Protein AF-A0A817J9F6-F1 (afdb_monomer_lite)

Foldseek 3Di:
DDKAQEPAAPFPPDEAEDEAEDELPDPDDPDDPQNVLCHVLSHIGYYHYCVVNAQDFDPPDPVSDGDDDPRQQVVLVVVCVVVVVPDPVSHDDDPQNCVVCVVVCCVVVVCPPDDDDPCPDRDPPPCSVVVSVVVNCVSVVPDAWDWDWDWDDDPPDIDIDIDTHPVVPDDDDDDDDDDDDDPPPDDD

Structure (mmCIF, N/CA/C/O backbone):
data_AF-A0A817J9F6-F1
#
_entry.id   AF-A0A817J9F6-F1
#
loop_
_atom_site.group_PDB
_atom_site.id
_atom_site.type_symbol
_atom_site.label_atom_id
_atom_site.label_alt_id
_atom_site.label_comp_id
_atom_site.label_asym_id
_atom_site.label_entity_id
_atom_site.label_seq_id
_atom_site.pdbx_PDB_ins_code
_atom_site.Cartn_x
_atom_site.Cartn_y
_atom_site.Cartn_z
_atom_site.occupancy
_atom_site.B_iso_or_equiv
_atom_site.auth_seq_id
_atom_site.auth_comp_id
_atom_site.auth_asym_id
_atom_site.auth_atom_id
_atom_site.pdbx_PDB_model_num
ATOM 1 N N . MET A 1 1 ? -5.936 -11.558 -8.382 1.00 82.81 1 MET A N 1
ATOM 2 C CA . MET A 1 1 ? -6.826 -10.738 -7.529 1.00 82.81 1 MET A CA 1
ATOM 3 C C . MET A 1 1 ? -7.571 -11.659 -6.580 1.00 82.81 1 MET A C 1
ATOM 5 O O . MET A 1 1 ? -8.067 -12.679 -7.041 1.00 82.81 1 MET A O 1
ATOM 9 N N . ILE A 1 2 ? -7.655 -11.305 -5.299 1.00 86.00 2 ILE A N 1
ATOM 10 C CA . ILE A 1 2 ? -8.494 -11.993 -4.306 1.00 86.00 2 ILE A CA 1
ATOM 11 C C . ILE A 1 2 ? -9.540 -11.001 -3.795 1.00 86.00 2 ILE A C 1
ATOM 13 O O . ILE A 1 2 ? -9.200 -9.873 -3.449 1.00 86.00 2 ILE A O 1
ATOM 17 N N . ILE A 1 3 ? -10.803 -11.426 -3.726 1.00 89.12 3 ILE A N 1
ATOM 18 C CA . ILE A 1 3 ? -11.891 -10.664 -3.104 1.00 89.12 3 ILE A CA 1
ATOM 19 C C . ILE A 1 3 ? -12.416 -11.477 -1.928 1.00 89.12 3 ILE A C 1
ATOM 21 O O . ILE A 1 3 ? -12.840 -12.618 -2.090 1.00 89.12 3 ILE A O 1
ATOM 25 N N . THR A 1 4 ? -12.408 -10.874 -0.746 1.00 90.75 4 THR A N 1
ATOM 26 C CA . THR A 1 4 ? -12.979 -11.442 0.473 1.00 90.75 4 THR A CA 1
ATOM 27 C C . THR A 1 4 ? -14.269 -10.714 0.809 1.00 90.75 4 THR A C 1
ATOM 29 O O . THR A 1 4 ? -14.268 -9.503 1.039 1.00 90.75 4 THR A O 1
ATOM 32 N N . VAL A 1 5 ? -15.365 -11.468 0.886 1.00 92.81 5 VAL A N 1
ATOM 33 C CA . VAL A 1 5 ? -16.657 -10.986 1.383 1.00 92.81 5 VAL A CA 1
ATOM 34 C C . VAL A 1 5 ? -17.013 -11.801 2.629 1.00 92.81 5 VAL A C 1
ATOM 36 O O . VAL A 1 5 ? -17.281 -12.998 2.514 1.00 92.81 5 VAL A O 1
ATOM 39 N N . PRO A 1 6 ? -16.986 -11.207 3.833 1.00 92.06 6 PRO A N 1
ATOM 40 C CA . PRO A 1 6 ? -17.324 -11.927 5.053 1.00 92.06 6 PRO A CA 1
ATOM 41 C C . PRO A 1 6 ? -18.821 -12.250 5.093 1.00 92.06 6 PRO A C 1
ATOM 43 O O . PRO A 1 6 ? -19.650 -11.489 4.599 1.00 92.06 6 PRO A O 1
ATOM 46 N N . ARG A 1 7 ? -19.183 -13.353 5.763 1.00 91.62 7 ARG A N 1
ATOM 47 C CA . ARG A 1 7 ? -20.587 -13.773 5.937 1.00 91.62 7 ARG A CA 1
ATOM 48 C C . ARG A 1 7 ? -21.458 -12.697 6.594 1.00 91.62 7 ARG A C 1
ATOM 50 O O . ARG A 1 7 ? -22.635 -12.584 6.274 1.00 91.62 7 ARG A O 1
ATOM 57 N N . ILE A 1 8 ? -20.890 -11.949 7.540 1.00 90.56 8 ILE A N 1
ATOM 58 C CA . ILE A 1 8 ? -21.555 -10.831 8.213 1.00 90.56 8 ILE A CA 1
ATOM 59 C C . ILE A 1 8 ? -20.816 -9.555 7.829 1.00 90.56 8 ILE A C 1
ATOM 61 O O . ILE A 1 8 ? -19.676 -9.341 8.247 1.00 90.56 8 ILE A O 1
ATOM 65 N N . LEU A 1 9 ? -21.486 -8.701 7.060 1.00 91.50 9 LEU A N 1
ATOM 66 C CA . LEU A 1 9 ? -20.962 -7.405 6.657 1.00 91.50 9 LEU A CA 1
ATOM 67 C C . LEU A 1 9 ? -21.335 -6.351 7.708 1.00 91.50 9 LEU A C 1
ATOM 69 O O . LEU A 1 9 ? -22.496 -5.972 7.837 1.00 91.50 9 LEU A O 1
ATOM 73 N N . ARG A 1 10 ? -20.348 -5.897 8.483 1.00 91.75 10 ARG A N 1
ATOM 74 C CA . ARG A 1 10 ? -20.513 -4.866 9.523 1.00 91.75 10 ARG A CA 1
ATOM 75 C C . ARG A 1 10 ? -20.333 -3.451 8.979 1.00 91.75 10 ARG A C 1
ATOM 77 O O . ARG A 1 10 ? -20.846 -2.506 9.564 1.00 91.75 10 ARG A O 1
ATOM 84 N N . ARG A 1 11 ? -19.579 -3.310 7.887 1.00 87.56 11 ARG A N 1
ATOM 85 C CA . ARG A 1 11 ? -19.214 -2.030 7.270 1.00 87.56 11 ARG A CA 1
ATOM 86 C C . ARG A 1 11 ? -19.475 -2.124 5.772 1.00 87.56 11 ARG A C 1
ATOM 88 O O . ARG A 1 11 ? -18.642 -2.625 5.028 1.00 87.56 11 ARG A O 1
ATOM 95 N N . SER A 1 12 ? -20.667 -1.709 5.346 1.00 87.56 12 SER A N 1
ATOM 96 C CA . SER A 1 12 ? -21.089 -1.744 3.936 1.00 87.56 12 SER A CA 1
ATOM 97 C C . SER A 1 12 ? -20.769 -0.459 3.169 1.00 87.56 12 SER A C 1
ATOM 99 O O . SER A 1 12 ? -20.801 -0.454 1.944 1.00 87.56 12 SER A O 1
ATOM 101 N N . HIS A 1 13 ? -20.447 0.628 3.875 1.00 84.19 13 HIS A N 1
ATOM 102 C CA . HIS A 1 13 ? -20.139 1.944 3.304 1.00 84.19 13 HIS A CA 1
ATOM 103 C C . HIS A 1 13 ? -18.667 2.128 2.922 1.00 84.19 13 HIS A C 1
ATOM 105 O O . HIS A 1 13 ? -18.296 3.189 2.426 1.00 84.19 13 HIS A O 1
ATOM 111 N N . ILE A 1 14 ? -17.817 1.141 3.202 1.00 85.50 14 ILE A N 1
ATOM 112 C CA . ILE A 1 14 ? -16.373 1.217 2.992 1.00 85.50 14 ILE A CA 1
ATOM 113 C C . ILE A 1 14 ? -15.812 -0.176 2.690 1.00 85.50 14 ILE A C 1
ATOM 115 O O . ILE A 1 14 ? -16.298 -1.182 3.204 1.00 85.50 14 ILE A O 1
ATOM 119 N N . ALA A 1 15 ? -14.786 -0.219 1.845 1.00 87.56 15 ALA A N 1
ATOM 120 C CA . ALA A 1 15 ? -14.037 -1.423 1.518 1.00 87.56 15 ALA A CA 1
ATOM 121 C C . ALA A 1 15 ? -12.536 -1.161 1.670 1.00 87.56 15 ALA A C 1
ATOM 123 O O . ALA A 1 15 ? -12.077 -0.019 1.576 1.00 87.56 15 ALA A O 1
ATOM 124 N N . PHE A 1 16 ? -11.772 -2.225 1.895 1.00 89.38 16 PHE A N 1
ATOM 125 C CA . PHE A 1 16 ? -10.314 -2.180 1.942 1.00 89.38 16 PHE A CA 1
ATOM 126 C C . PHE A 1 16 ? -9.734 -2.758 0.651 1.00 89.38 16 PHE A C 1
ATOM 128 O O . PHE A 1 16 ? -10.124 -3.845 0.235 1.00 89.38 16 PHE A O 1
ATOM 135 N N . MET A 1 17 ? -8.795 -2.050 0.027 1.00 87.19 17 MET A N 1
ATOM 136 C CA . MET A 1 17 ? -8.041 -2.550 -1.119 1.00 87.19 17 MET A CA 1
ATOM 137 C C . MET A 1 17 ? -6.552 -2.447 -0.815 1.00 87.19 17 MET A C 1
ATOM 139 O O . MET A 1 17 ? -6.038 -1.355 -0.571 1.00 87.19 17 MET A O 1
ATOM 143 N N . LEU A 1 18 ? -5.875 -3.589 -0.850 1.00 84.06 18 LEU A N 1
ATOM 144 C CA . LEU A 1 18 ? -4.430 -3.688 -0.776 1.00 84.06 18 LEU A CA 1
ATOM 145 C C . LEU A 1 18 ? -3.891 -3.905 -2.185 1.00 84.06 18 LEU A C 1
ATOM 147 O O . LEU A 1 18 ? -4.243 -4.884 -2.842 1.00 84.06 18 LEU A O 1
ATOM 151 N N . ILE A 1 19 ? -3.069 -2.964 -2.645 1.00 81.06 19 ILE A N 1
ATOM 152 C CA . ILE A 1 19 ? -2.302 -3.106 -3.880 1.00 81.06 19 ILE A CA 1
ATOM 153 C C . ILE A 1 19 ? -0.890 -3.500 -3.466 1.00 81.06 19 ILE A C 1
ATOM 155 O O . ILE A 1 19 ? -0.199 -2.710 -2.821 1.00 81.06 19 ILE A O 1
ATOM 159 N N . GLU A 1 20 ? -0.484 -4.718 -3.798 1.00 74.62 20 GLU A N 1
ATOM 160 C CA . GLU A 1 20 ? 0.841 -5.239 -3.471 1.00 74.62 20 GLU A CA 1
ATOM 161 C C . GLU A 1 20 ? 1.401 -6.112 -4.595 1.00 74.62 20 GLU A C 1
ATOM 163 O O . GLU A 1 20 ? 0.736 -6.347 -5.602 1.00 74.62 20 GLU A O 1
ATOM 168 N N . GLY A 1 21 ? 2.672 -6.486 -4.454 1.00 68.19 21 GLY A N 1
ATOM 169 C CA . GLY A 1 21 ? 3.522 -6.928 -5.553 1.00 68.19 21 GLY A CA 1
ATOM 170 C C . GLY A 1 21 ? 3.129 -8.223 -6.266 1.00 68.19 21 GLY A C 1
ATOM 171 O O . GLY A 1 21 ? 2.071 -8.824 -6.069 1.00 68.19 21 GLY A O 1
ATOM 172 N N . GLY A 1 22 ? 4.065 -8.641 -7.108 1.00 67.94 22 GLY A N 1
ATOM 173 C CA . GLY A 1 22 ? 4.084 -9.922 -7.793 1.00 67.94 22 GLY A CA 1
ATOM 174 C C . GLY A 1 22 ? 4.367 -9.768 -9.281 1.00 67.94 22 GLY A C 1
ATOM 175 O O . GLY A 1 22 ? 3.907 -8.818 -9.922 1.00 67.94 22 GLY A O 1
ATOM 176 N N . LEU A 1 23 ? 5.112 -10.721 -9.826 1.00 69.62 23 LEU A N 1
ATOM 177 C CA . LEU A 1 23 ? 5.277 -10.867 -11.263 1.00 69.62 23 LEU A CA 1
ATOM 178 C C . LEU A 1 23 ? 3.994 -11.438 -11.859 1.00 69.62 23 LEU A C 1
ATOM 180 O O . LEU A 1 23 ? 3.246 -12.182 -11.227 1.00 69.62 23 LEU A O 1
ATOM 184 N N . ASN A 1 24 ? 3.757 -11.161 -13.130 1.00 73.31 24 ASN A N 1
ATOM 185 C CA . ASN A 1 24 ? 2.672 -11.784 -13.876 1.00 73.31 24 ASN A CA 1
ATOM 186 C C . ASN A 1 24 ? 2.867 -13.288 -14.118 1.00 73.31 24 ASN A C 1
ATOM 188 O O . ASN A 1 24 ? 1.940 -13.966 -14.557 1.00 73.31 24 ASN A O 1
ATOM 192 N N . THR A 1 25 ? 4.060 -13.795 -13.812 1.00 76.56 25 THR A N 1
ATOM 193 C CA . THR A 1 25 ? 4.406 -15.214 -13.783 1.00 76.56 25 THR A CA 1
ATOM 194 C C . THR A 1 25 ? 4.160 -15.864 -12.426 1.00 76.56 25 THR A C 1
ATOM 196 O O . THR A 1 25 ? 4.334 -17.076 -12.305 1.00 76.56 25 THR A O 1
ATOM 199 N N . ASP A 1 26 ? 3.804 -15.091 -11.399 1.00 75.94 26 ASP A N 1
ATOM 200 C CA . ASP A 1 26 ? 3.561 -15.647 -10.075 1.00 75.94 26 ASP A CA 1
ATOM 201 C C . ASP A 1 26 ? 2.329 -16.558 -10.088 1.00 75.94 26 ASP A C 1
ATOM 203 O O . ASP A 1 26 ? 1.364 -16.314 -10.825 1.00 75.94 26 ASP A O 1
ATOM 207 N N . PRO A 1 27 ? 2.330 -17.621 -9.266 1.00 74.69 27 PRO A N 1
ATOM 208 C CA . PRO A 1 27 ? 1.175 -18.491 -9.152 1.00 74.69 27 PRO A CA 1
ATOM 209 C C . PRO A 1 27 ? -0.048 -17.704 -8.682 1.00 74.69 27 PRO A C 1
ATOM 211 O O . PRO A 1 27 ? 0.053 -16.748 -7.905 1.00 74.69 27 PRO A O 1
ATOM 214 N N . ILE A 1 28 ? -1.227 -18.153 -9.123 1.00 76.12 28 ILE A N 1
ATOM 215 C CA . ILE A 1 28 ? -2.499 -17.581 -8.684 1.00 76.12 28 ILE A CA 1
ATOM 216 C C . ILE A 1 28 ? -2.531 -17.612 -7.149 1.00 76.12 28 ILE A C 1
ATOM 218 O O . ILE A 1 28 ? -2.365 -18.686 -6.564 1.00 76.12 28 ILE A O 1
ATOM 222 N N . PRO A 1 29 ? -2.747 -16.464 -6.486 1.00 70.56 29 PRO A N 1
ATOM 223 C CA . PRO A 1 29 ? -2.793 -16.416 -5.033 1.00 70.56 29 PRO A CA 1
ATOM 224 C C . PRO A 1 29 ? -3.902 -17.334 -4.499 1.00 70.56 29 PRO A C 1
ATOM 226 O O . PRO A 1 29 ? -5.064 -17.182 -4.872 1.00 70.56 29 PRO A O 1
ATOM 229 N N . THR A 1 30 ? -3.549 -18.286 -3.632 1.00 69.81 30 THR A N 1
ATOM 230 C CA . THR A 1 30 ? -4.493 -19.255 -3.040 1.00 69.81 30 THR A CA 1
ATOM 231 C C . THR A 1 30 ? -4.975 -18.851 -1.648 1.00 69.81 30 THR A C 1
ATOM 233 O O . THR A 1 30 ? -6.053 -19.257 -1.223 1.00 69.81 30 THR A O 1
ATOM 236 N N . SER A 1 31 ? -4.200 -18.029 -0.942 1.00 67.19 31 SER A N 1
ATOM 237 C CA . SER A 1 31 ? -4.526 -17.493 0.380 1.00 67.19 31 SER A CA 1
ATOM 238 C C . SER A 1 31 ? -3.937 -16.097 0.535 1.00 67.19 31 SER A C 1
ATOM 240 O O . SER A 1 31 ? -2.858 -15.825 0.005 1.00 67.19 31 SER A O 1
ATOM 242 N N . SER A 1 32 ? -4.614 -15.233 1.288 1.00 71.62 32 SER A N 1
ATOM 243 C CA . SER A 1 32 ? -4.189 -13.850 1.481 1.00 71.62 32 SER A CA 1
ATOM 244 C C . SER A 1 32 ? -4.396 -13.377 2.910 1.00 71.62 32 SER A C 1
ATOM 246 O O . SER A 1 32 ? -5.444 -13.622 3.505 1.00 71.62 32 SER A O 1
ATOM 248 N N . SER A 1 33 ? -3.441 -12.592 3.414 1.00 73.50 33 SER A N 1
ATOM 249 C CA . SER A 1 33 ? -3.601 -11.834 4.662 1.00 73.50 33 SER A CA 1
ATOM 250 C C . SER A 1 33 ? -4.800 -10.866 4.621 1.00 73.50 33 SER A C 1
ATOM 252 O O . SER A 1 33 ? -5.357 -10.504 5.658 1.00 73.50 33 SER A O 1
ATOM 254 N N . VAL A 1 34 ? -5.268 -10.508 3.419 1.00 85.38 34 VAL A N 1
ATOM 255 C CA . VAL A 1 34 ? -6.476 -9.704 3.190 1.00 85.38 34 VAL A CA 1
ATOM 256 C C . VAL A 1 34 ? -7.756 -10.478 3.522 1.00 85.38 34 VAL A C 1
ATOM 258 O O . VAL A 1 34 ? -8.762 -9.866 3.884 1.00 85.38 34 VAL A O 1
ATOM 261 N N . THR A 1 35 ? -7.733 -11.814 3.471 1.00 87.75 35 THR A N 1
ATOM 262 C CA . THR A 1 35 ? -8.87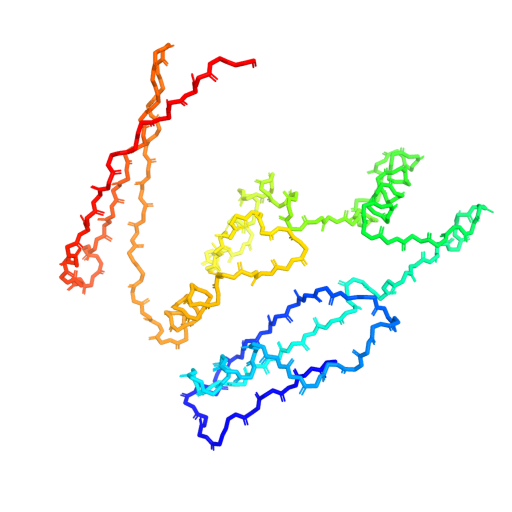5 -12.637 3.897 1.00 87.75 35 THR A CA 1
ATOM 263 C C . THR A 1 35 ? -9.125 -12.487 5.393 1.00 87.75 35 THR A C 1
ATOM 265 O O . THR A 1 35 ? -10.237 -12.142 5.802 1.00 87.75 35 THR A O 1
ATOM 268 N N . ASP A 1 36 ? -8.078 -12.635 6.205 1.00 86.62 36 ASP A N 1
ATOM 269 C CA . ASP A 1 36 ? -8.164 -12.448 7.657 1.00 86.62 36 ASP A CA 1
ATOM 270 C C . ASP A 1 36 ? -8.581 -11.019 8.014 1.00 86.62 36 ASP A C 1
ATOM 272 O O . ASP A 1 36 ? -9.397 -10.801 8.916 1.00 86.62 36 ASP A O 1
ATOM 276 N N . PHE A 1 37 ? -8.093 -10.031 7.261 1.00 89.31 37 PHE A N 1
ATOM 277 C CA . PHE A 1 37 ? -8.523 -8.644 7.397 1.00 89.31 37 PHE A CA 1
ATOM 278 C C . PHE A 1 37 ? -10.030 -8.480 7.147 1.00 89.31 37 PHE A C 1
ATOM 280 O O . PHE A 1 37 ? -10.738 -7.895 7.971 1.00 89.31 37 PHE A O 1
ATOM 287 N N . GLY A 1 38 ? -10.546 -8.998 6.028 1.00 90.31 38 GLY A N 1
ATOM 288 C CA . GLY A 1 38 ? -11.964 -8.884 5.675 1.00 90.31 38 GLY A CA 1
ATOM 289 C C . GLY A 1 38 ? -12.876 -9.550 6.705 1.00 90.31 38 GLY A C 1
ATOM 290 O O . GLY A 1 38 ? -13.869 -8.958 7.137 1.00 90.31 38 GLY A O 1
ATOM 291 N N . VAL A 1 39 ? -12.502 -10.744 7.174 1.00 90.75 39 VAL A N 1
ATOM 292 C CA . VAL A 1 39 ? -13.251 -11.489 8.198 1.00 90.75 39 VAL A CA 1
ATOM 293 C C . VAL A 1 39 ? -13.228 -10.769 9.545 1.00 90.75 39 VAL A C 1
ATOM 295 O O . VAL A 1 39 ? -14.286 -10.540 10.133 1.00 90.75 39 VAL A O 1
ATOM 298 N N . SER A 1 40 ? -12.052 -10.366 10.027 1.00 90.31 40 SER A N 1
ATOM 299 C CA . SER A 1 40 ? -11.905 -9.737 11.348 1.00 90.31 40 SER A CA 1
ATOM 300 C C . SER A 1 40 ? -12.540 -8.346 11.428 1.00 90.31 40 SER A C 1
ATOM 302 O O . SER A 1 40 ? -13.067 -7.958 12.471 1.00 90.31 40 SER A O 1
ATOM 304 N N . THR A 1 41 ? -12.542 -7.594 10.326 1.00 90.19 41 THR A N 1
ATOM 305 C CA . THR A 1 41 ? -13.175 -6.269 10.254 1.00 90.19 41 THR A CA 1
ATOM 306 C C . THR A 1 41 ? -14.636 -6.319 9.809 1.00 90.19 41 THR A C 1
ATOM 308 O O . THR A 1 41 ? -15.313 -5.292 9.851 1.00 90.19 41 THR A O 1
ATOM 311 N N . GLY A 1 42 ? -15.153 -7.468 9.365 1.00 91.69 42 GLY A N 1
ATOM 312 C CA . GLY A 1 42 ? -16.496 -7.567 8.787 1.00 91.69 42 GLY A CA 1
ATOM 313 C C . GLY A 1 42 ? -16.694 -6.628 7.592 1.00 91.69 42 GLY A C 1
ATOM 314 O O . GLY A 1 42 ? -17.749 -6.004 7.478 1.00 91.69 42 GLY A O 1
ATOM 315 N N . SER A 1 43 ? -15.667 -6.473 6.753 1.00 92.94 43 SER A N 1
ATOM 316 C CA . SER A 1 43 ? -15.661 -5.580 5.588 1.00 92.94 43 SER A CA 1
ATOM 317 C C . SER A 1 43 ? -15.313 -6.329 4.309 1.00 92.94 43 SER A C 1
ATOM 319 O O . SER A 1 43 ? -14.613 -7.340 4.354 1.00 92.94 43 SER A O 1
ATOM 321 N N . VAL A 1 44 ? -15.751 -5.805 3.162 1.00 93.19 44 VAL A N 1
ATOM 322 C CA . VAL A 1 44 ? -15.232 -6.267 1.868 1.00 93.19 44 VAL A CA 1
ATOM 323 C C . VAL A 1 44 ? -13.759 -5.871 1.772 1.00 93.19 44 VAL A C 1
ATOM 325 O O . VAL A 1 44 ? -13.413 -4.703 1.965 1.00 93.19 44 VAL A O 1
ATOM 328 N N . ALA A 1 45 ? -12.899 -6.846 1.490 1.00 91.31 45 ALA A N 1
ATOM 329 C CA . ALA A 1 45 ? -11.460 -6.648 1.397 1.00 91.31 45 ALA A CA 1
ATOM 330 C C . ALA A 1 45 ? -10.921 -7.254 0.094 1.00 91.31 45 ALA A C 1
ATOM 332 O O . ALA A 1 45 ? -11.262 -8.383 -0.259 1.00 91.31 45 ALA A O 1
ATOM 333 N N . VAL A 1 46 ? -10.102 -6.497 -0.633 1.00 89.06 46 VAL A N 1
ATOM 334 C CA . VAL A 1 46 ? -9.581 -6.856 -1.956 1.00 89.06 46 VAL A CA 1
ATOM 335 C C . VAL A 1 46 ? -8.062 -6.811 -1.939 1.00 89.06 46 VAL A C 1
ATOM 337 O O . VAL A 1 46 ? -7.475 -5.833 -1.484 1.00 89.06 46 VAL A O 1
ATOM 340 N N . GLU A 1 47 ? -7.431 -7.853 -2.466 1.00 85.88 47 GLU A N 1
ATOM 341 C CA . GLU A 1 47 ? -6.011 -7.850 -2.798 1.00 85.88 47 GLU A CA 1
ATOM 342 C C . GLU A 1 47 ? -5.847 -7.799 -4.315 1.00 85.88 47 GLU A C 1
ATOM 344 O O . GLU A 1 47 ? -6.272 -8.703 -5.054 1.00 85.88 47 GLU A O 1
ATOM 349 N N . LEU A 1 48 ? -5.213 -6.729 -4.776 1.00 83.25 48 LEU A N 1
ATOM 350 C CA . LEU A 1 48 ? -4.885 -6.500 -6.168 1.00 83.25 48 LEU A CA 1
ATOM 351 C C . LEU A 1 48 ? -3.371 -6.617 -6.343 1.00 83.25 48 LEU A C 1
ATOM 353 O O . LEU A 1 48 ? -2.608 -5.862 -5.751 1.00 83.25 48 LEU A O 1
ATOM 357 N N . ARG A 1 49 ? -2.961 -7.580 -7.167 1.00 79.06 49 ARG A N 1
ATOM 358 C CA . ARG A 1 49 ? -1.566 -7.804 -7.563 1.00 79.06 49 ARG A CA 1
ATOM 359 C C . ARG A 1 49 ? -1.357 -7.408 -9.016 1.00 79.06 49 ARG A C 1
ATOM 361 O O . ARG A 1 49 ? -2.327 -7.087 -9.703 1.00 79.06 49 ARG A O 1
ATOM 368 N N . GLN A 1 50 ? -0.114 -7.502 -9.486 1.00 76.38 50 GLN A N 1
ATOM 369 C CA . GLN A 1 50 ? 0.260 -7.252 -10.883 1.00 76.38 50 GLN A CA 1
ATOM 370 C C . GLN A 1 50 ? -0.013 -5.803 -11.314 1.00 76.38 50 GLN A C 1
ATOM 372 O O . GLN A 1 50 ? -0.457 -5.545 -12.435 1.00 76.38 50 GLN A O 1
ATOM 377 N N . ILE A 1 51 ? 0.236 -4.848 -10.410 1.00 75.31 51 ILE A N 1
ATOM 378 C CA . ILE A 1 51 ? 0.231 -3.420 -10.732 1.00 75.31 51 ILE A CA 1
ATOM 379 C C . ILE A 1 51 ? 1.589 -2.809 -10.363 1.00 75.31 51 ILE A C 1
ATOM 381 O O . ILE A 1 51 ? 1.867 -2.648 -9.175 1.00 75.31 51 ILE A O 1
ATOM 385 N N . PRO A 1 52 ? 2.397 -2.405 -11.359 1.00 70.56 52 PRO A N 1
ATOM 386 C CA . PRO A 1 52 ? 2.198 -2.652 -12.790 1.00 70.56 52 PRO A CA 1
ATOM 387 C C . PRO A 1 52 ? 2.300 -4.151 -13.146 1.00 70.56 52 PRO A C 1
ATOM 389 O O . PRO A 1 52 ? 2.811 -4.954 -12.370 1.00 70.56 52 PRO A O 1
ATOM 392 N N . ASN A 1 53 ? 1.767 -4.546 -14.308 1.00 76.12 53 ASN A N 1
ATOM 393 C CA . ASN A 1 53 ? 1.754 -5.945 -14.759 1.00 76.12 53 ASN A CA 1
ATOM 394 C C . ASN A 1 53 ? 3.141 -6.355 -15.273 1.00 76.12 53 ASN A C 1
ATOM 396 O O . ASN A 1 53 ? 3.376 -6.434 -16.478 1.00 76.12 53 ASN A O 1
ATOM 400 N N . GLU A 1 54 ? 4.075 -6.523 -14.345 1.00 79.75 54 GLU A N 1
ATOM 401 C CA . GLU A 1 54 ? 5.483 -6.766 -14.624 1.00 79.75 54 GLU A CA 1
ATOM 402 C C . GLU A 1 54 ? 5.772 -8.227 -14.997 1.00 79.75 54 GLU A C 1
ATOM 404 O O . GLU A 1 54 ? 5.096 -9.127 -14.503 1.00 79.75 54 GLU A O 1
ATOM 409 N N . PRO A 1 55 ? 6.794 -8.488 -15.832 1.00 87.31 55 PRO A N 1
ATOM 410 C CA . PRO A 1 55 ? 7.704 -7.509 -16.425 1.00 87.31 55 PRO A CA 1
ATOM 411 C C . PRO A 1 55 ? 7.091 -6.752 -17.615 1.00 87.31 55 PRO A C 1
ATOM 413 O O . PRO A 1 55 ? 6.264 -7.281 -18.355 1.00 87.31 55 PRO A O 1
ATOM 416 N N . ILE A 1 56 ? 7.549 -5.516 -17.835 1.00 86.12 56 ILE A N 1
ATOM 417 C CA . ILE A 1 56 ? 7.086 -4.635 -18.919 1.00 86.12 56 ILE A CA 1
ATOM 418 C C . ILE A 1 56 ? 8.199 -4.406 -19.942 1.00 86.12 56 ILE A C 1
ATOM 420 O O . ILE A 1 56 ? 9.376 -4.271 -19.599 1.00 86.12 56 ILE A O 1
ATOM 424 N N . ARG A 1 57 ? 7.810 -4.311 -21.217 1.00 91.06 57 ARG A N 1
ATOM 425 C CA . ARG A 1 57 ? 8.652 -3.807 -22.309 1.00 91.06 57 ARG A CA 1
ATOM 426 C C . ARG A 1 57 ? 8.055 -2.512 -22.835 1.00 91.06 57 ARG A C 1
ATOM 428 O O . ARG A 1 57 ? 6.862 -2.447 -23.120 1.00 91.06 57 ARG A O 1
ATOM 435 N N . PHE A 1 58 ? 8.886 -1.487 -22.966 1.00 88.12 58 PHE A N 1
ATOM 436 C CA . PHE A 1 58 ? 8.470 -0.224 -23.560 1.00 88.12 58 PHE A CA 1
ATOM 437 C C . PHE A 1 58 ? 8.679 -0.293 -25.066 1.00 88.12 58 PHE A C 1
ATOM 439 O O . PHE A 1 58 ? 9.796 -0.507 -25.522 1.00 88.12 58 PHE A O 1
ATOM 446 N N . MET A 1 59 ? 7.624 -0.055 -25.844 1.00 89.69 59 MET A N 1
ATOM 447 C CA . MET A 1 59 ? 7.726 -0.026 -27.310 1.00 89.69 59 MET A CA 1
ATOM 448 C C . MET A 1 59 ? 8.743 1.014 -27.801 1.00 89.69 59 MET A C 1
ATOM 450 O O . MET A 1 59 ? 9.405 0.793 -28.806 1.00 89.69 59 MET A O 1
ATOM 454 N N . ALA A 1 60 ? 8.896 2.117 -27.063 1.00 86.69 60 ALA A N 1
ATOM 455 C CA . ALA A 1 60 ? 9.854 3.177 -27.362 1.00 86.69 60 ALA A CA 1
ATOM 456 C C . ALA A 1 60 ? 11.307 2.844 -26.974 1.00 86.69 60 ALA A C 1
ATOM 458 O O . ALA A 1 60 ? 12.198 3.610 -27.316 1.00 86.69 60 ALA A O 1
ATOM 459 N N . ASP A 1 61 ? 11.564 1.740 -26.261 1.00 89.75 61 ASP A N 1
ATOM 460 C CA . ASP A 1 61 ? 12.928 1.304 -25.955 1.00 89.75 61 ASP A CA 1
ATOM 461 C C . ASP A 1 61 ? 13.543 0.582 -27.163 1.00 89.75 61 ASP A C 1
ATOM 463 O O . ASP A 1 61 ? 13.107 -0.530 -27.476 1.00 89.75 61 ASP A O 1
ATOM 467 N N . PRO A 1 62 ? 14.595 1.114 -27.809 1.00 89.62 62 PRO A N 1
ATOM 468 C CA . PRO A 1 62 ? 15.238 0.433 -28.931 1.00 89.62 62 PRO A CA 1
ATOM 469 C C . PRO A 1 62 ? 15.801 -0.941 -28.549 1.00 89.62 62 PRO A C 1
ATOM 471 O O . PRO A 1 62 ? 15.840 -1.848 -29.376 1.00 89.62 62 PRO A O 1
ATOM 474 N N . ALA A 1 63 ? 16.204 -1.125 -27.287 1.00 90.44 63 ALA A N 1
ATOM 475 C CA . ALA A 1 63 ? 16.724 -2.395 -26.797 1.00 90.44 63 ALA A CA 1
ATOM 476 C C . ALA A 1 63 ? 15.618 -3.406 -26.436 1.00 90.44 63 ALA A C 1
ATOM 478 O O . ALA A 1 63 ? 15.934 -4.545 -26.087 1.00 90.44 63 ALA A O 1
ATOM 479 N N . GLN A 1 64 ? 14.340 -2.997 -26.488 1.00 91.94 64 GLN A N 1
ATOM 480 C CA . GLN A 1 64 ? 13.159 -3.803 -26.156 1.00 91.94 64 GLN A CA 1
ATOM 481 C C . GLN A 1 64 ? 13.321 -4.602 -24.852 1.00 91.94 64 GLN A C 1
ATOM 483 O O . GLN A 1 64 ? 12.830 -5.729 -24.732 1.00 91.94 64 GLN A O 1
ATOM 488 N N . LYS A 1 65 ? 14.037 -4.055 -23.862 1.00 91.62 65 LYS A N 1
ATOM 489 C CA . LYS A 1 65 ? 14.396 -4.789 -22.644 1.00 91.62 65 LYS A CA 1
ATOM 490 C C . LYS A 1 65 ? 13.169 -5.006 -21.766 1.00 91.62 65 LYS A C 1
ATOM 492 O O . LYS A 1 65 ? 12.384 -4.090 -21.519 1.00 91.62 65 LYS A O 1
ATOM 497 N N . SER A 1 66 ? 13.052 -6.229 -21.258 1.00 90.69 66 SER A N 1
ATOM 498 C CA . SER A 1 66 ? 12.114 -6.571 -20.190 1.00 90.69 66 SER A CA 1
ATOM 499 C C . SER A 1 66 ? 12.589 -5.923 -18.892 1.00 90.69 66 SER A C 1
ATOM 501 O O . SER A 1 66 ? 13.759 -6.075 -18.541 1.00 90.69 66 SER A O 1
ATOM 503 N N . ARG A 1 67 ? 11.718 -5.184 -18.204 1.00 89.25 67 ARG A N 1
ATOM 504 C CA . ARG A 1 67 ? 12.044 -4.456 -16.969 1.00 89.25 67 ARG A CA 1
ATOM 505 C C . ARG A 1 67 ? 11.044 -4.775 -15.863 1.00 89.25 67 ARG A C 1
ATOM 507 O O . ARG A 1 67 ? 9.862 -4.972 -16.142 1.00 89.25 67 ARG A O 1
ATOM 514 N N . THR A 1 68 ? 11.542 -4.777 -14.634 1.00 85.94 68 THR A N 1
ATOM 515 C CA . THR A 1 68 ? 10.790 -4.916 -13.380 1.00 85.94 68 THR A CA 1
ATOM 516 C C . THR A 1 68 ? 11.236 -3.817 -12.414 1.00 85.94 68 THR A C 1
ATOM 518 O O . THR A 1 68 ? 12.364 -3.327 -12.532 1.00 85.94 68 THR A O 1
ATOM 521 N N . GLU A 1 69 ? 10.363 -3.419 -11.493 1.00 80.62 69 GLU A N 1
ATOM 522 C CA . GLU A 1 69 ? 10.643 -2.566 -10.331 1.00 80.62 69 GLU A CA 1
ATOM 523 C C . GLU A 1 69 ? 11.593 -1.380 -10.612 1.00 80.62 69 GLU A C 1
ATOM 525 O O . GLU A 1 69 ? 11.256 -0.447 -11.346 1.00 80.62 69 GLU A O 1
ATOM 530 N N . ASP A 1 70 ? 12.805 -1.408 -10.052 1.00 81.94 70 ASP A N 1
ATOM 531 C CA . ASP A 1 70 ? 13.800 -0.339 -10.148 1.00 81.94 70 ASP A CA 1
ATOM 532 C C . ASP A 1 70 ? 14.241 -0.070 -11.588 1.00 81.94 70 ASP A C 1
ATOM 534 O O . ASP A 1 70 ? 14.448 1.083 -11.971 1.00 81.94 70 ASP A O 1
ATOM 538 N N . ALA A 1 71 ? 14.331 -1.106 -12.429 1.00 85.44 71 ALA A N 1
ATOM 539 C CA . ALA A 1 71 ? 14.687 -0.938 -13.836 1.00 85.44 71 ALA A CA 1
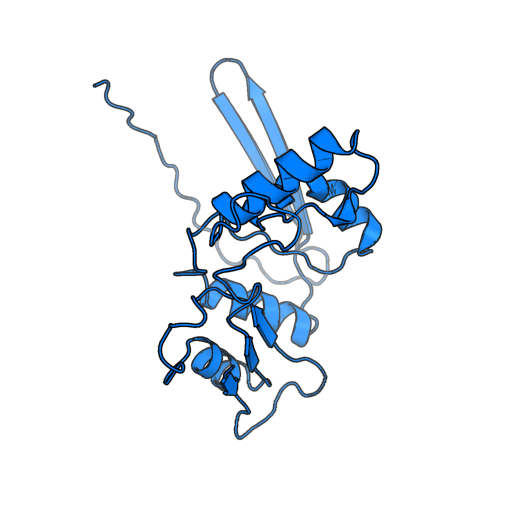ATOM 540 C C . ALA A 1 71 ? 13.578 -0.211 -14.612 1.00 85.44 71 ALA A C 1
ATOM 542 O O . ALA A 1 71 ? 13.867 0.581 -15.513 1.00 85.44 71 ALA A O 1
ATOM 543 N N . LEU A 1 72 ? 12.314 -0.463 -14.259 1.00 87.12 72 LEU A N 1
ATOM 544 C CA . LEU A 1 72 ? 11.152 0.231 -14.814 1.00 87.12 72 LEU A CA 1
ATOM 545 C C . LEU A 1 72 ? 11.180 1.716 -14.417 1.00 87.12 72 LEU A C 1
ATOM 547 O O . LEU A 1 72 ? 11.034 2.592 -15.270 1.00 87.12 72 LEU A O 1
ATOM 551 N N . ILE A 1 73 ? 11.448 2.001 -13.142 1.00 86.31 73 ILE A N 1
ATOM 552 C CA . ILE A 1 73 ? 11.547 3.366 -12.609 1.00 86.31 73 ILE A CA 1
ATOM 553 C C . ILE A 1 73 ? 12.700 4.118 -13.262 1.00 86.31 73 ILE A C 1
ATOM 555 O O . ILE A 1 73 ? 12.488 5.207 -13.797 1.00 86.31 73 ILE A O 1
ATOM 559 N N . ALA A 1 74 ? 13.894 3.524 -13.296 1.00 87.75 74 ALA A N 1
ATOM 560 C CA . ALA A 1 74 ? 15.070 4.113 -13.927 1.00 87.75 74 ALA A CA 1
ATOM 561 C C . ALA A 1 74 ? 14.804 4.468 -15.396 1.00 87.75 74 ALA A C 1
ATOM 563 O O . ALA A 1 74 ? 15.153 5.562 -15.838 1.00 87.75 74 ALA A O 1
ATOM 564 N N . TRP A 1 75 ? 14.117 3.591 -16.134 1.00 89.56 75 TRP A N 1
ATOM 565 C CA . TRP A 1 75 ? 13.733 3.864 -17.517 1.00 89.56 75 TRP A CA 1
ATOM 566 C C . TRP A 1 75 ? 12.795 5.066 -17.649 1.00 89.56 75 TRP A C 1
ATOM 568 O O . TRP A 1 75 ? 12.998 5.912 -18.520 1.00 89.56 75 TRP A O 1
ATOM 578 N N . THR A 1 76 ? 11.785 5.178 -16.783 1.00 88.75 76 THR A N 1
ATOM 579 C CA . THR A 1 76 ? 10.871 6.329 -16.827 1.00 88.75 76 THR A CA 1
ATOM 580 C C . THR A 1 76 ? 11.550 7.646 -16.471 1.00 88.75 76 THR A C 1
ATOM 582 O O . THR A 1 76 ? 11.258 8.661 -17.099 1.00 88.75 76 THR A O 1
ATOM 585 N N . TRP A 1 77 ? 12.496 7.635 -15.529 1.00 89.62 77 TRP A N 1
ATOM 586 C CA . TRP A 1 77 ? 13.307 8.808 -15.202 1.00 89.62 77 TRP A CA 1
ATOM 587 C C . TRP A 1 77 ? 14.227 9.210 -16.349 1.00 89.62 77 TRP A C 1
ATOM 589 O O . TRP A 1 77 ? 14.268 10.385 -16.704 1.00 89.62 77 TRP A O 1
ATOM 599 N N . MET A 1 78 ? 14.913 8.246 -16.964 1.00 89.69 78 MET A N 1
ATOM 600 C CA . MET A 1 78 ? 15.733 8.487 -18.152 1.00 89.69 78 MET A CA 1
ATOM 601 C C . MET A 1 78 ? 14.888 9.109 -19.273 1.00 89.69 78 MET A C 1
ATOM 603 O O . MET A 1 78 ? 15.235 10.169 -19.781 1.00 89.69 78 MET A O 1
ATOM 607 N N . THR A 1 79 ? 13.723 8.521 -19.565 1.00 88.12 79 THR A N 1
ATOM 608 C CA . THR A 1 79 ? 12.785 9.024 -20.584 1.00 88.12 79 THR A CA 1
ATOM 609 C C . THR A 1 79 ? 12.320 10.451 -20.275 1.00 88.12 79 THR A C 1
ATOM 611 O O . THR A 1 79 ? 12.264 11.295 -21.165 1.00 88.12 79 THR A O 1
ATOM 614 N N . PHE A 1 80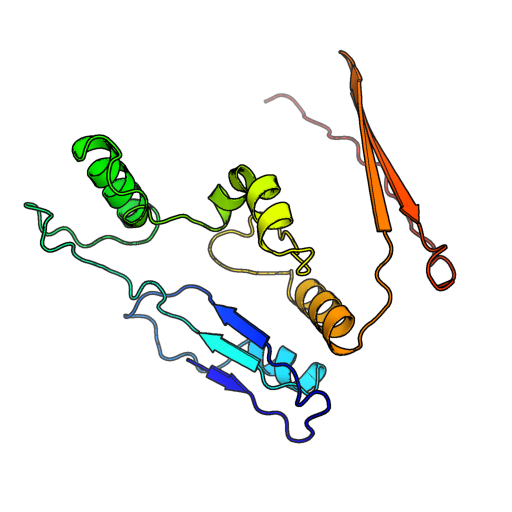 ? 11.997 10.748 -19.013 1.00 89.56 80 PHE A N 1
ATOM 615 C CA . PHE A 1 80 ? 11.593 12.088 -18.584 1.00 89.56 80 PHE A CA 1
ATOM 616 C C . PHE A 1 80 ? 12.701 13.124 -18.806 1.00 89.56 80 PHE A C 1
ATOM 618 O O . PHE A 1 80 ? 12.433 14.209 -19.320 1.00 89.56 80 PHE A O 1
ATOM 625 N N . ILE A 1 81 ? 13.939 12.783 -18.439 1.00 90.62 81 ILE A N 1
ATOM 626 C CA . ILE A 1 81 ? 15.107 13.658 -18.593 1.00 90.62 81 ILE A CA 1
ATOM 627 C C . ILE A 1 81 ? 15.407 13.899 -20.077 1.00 90.62 81 ILE A C 1
ATOM 629 O O . ILE A 1 81 ? 15.576 15.047 -20.478 1.00 90.62 81 ILE A O 1
ATOM 633 N N . GLU A 1 82 ? 15.404 12.849 -20.902 1.00 88.62 82 GLU A N 1
ATOM 634 C CA . GLU A 1 82 ? 15.613 12.948 -22.355 1.00 88.62 82 GLU A CA 1
ATOM 635 C C . GLU A 1 82 ? 14.538 13.796 -23.052 1.00 88.62 82 GLU A C 1
ATOM 637 O O . GLU A 1 82 ? 14.814 14.460 -24.048 1.00 88.62 82 GLU A O 1
ATOM 642 N N . GLN A 1 83 ? 13.320 13.834 -22.506 1.00 87.12 83 GLN A N 1
ATOM 643 C CA . GLN A 1 83 ? 12.219 14.677 -22.985 1.00 87.12 83 GLN A CA 1
ATOM 644 C C . GLN A 1 83 ? 12.206 16.080 -22.349 1.00 87.12 83 GLN A C 1
ATOM 646 O O . GLN A 1 83 ? 11.157 16.732 -22.298 1.00 87.12 83 GLN A O 1
ATOM 651 N N . ASN A 1 84 ? 13.348 16.558 -21.842 1.00 87.94 84 ASN A N 1
ATOM 652 C CA . ASN A 1 84 ? 13.509 17.860 -21.181 1.00 87.94 84 ASN A CA 1
ATOM 653 C C . ASN A 1 84 ? 12.526 18.104 -20.021 1.00 87.94 84 ASN A C 1
ATOM 655 O O . ASN A 1 84 ? 12.151 19.241 -19.736 1.00 87.94 84 ASN A O 1
ATOM 659 N N . GLY A 1 85 ? 12.064 17.044 -19.361 1.00 83.81 85 GLY A N 1
ATOM 660 C CA . GLY A 1 85 ? 11.153 17.136 -18.224 1.00 83.81 85 GLY A CA 1
ATOM 661 C C . GLY A 1 85 ? 9.735 17.617 -18.560 1.00 83.81 85 GLY A C 1
ATOM 662 O O . GLY A 1 85 ? 8.993 18.031 -17.671 1.00 83.81 85 GLY A O 1
ATOM 663 N N . THR A 1 86 ? 9.339 17.578 -19.833 1.00 86.50 86 THR A N 1
ATOM 664 C CA . THR A 1 86 ? 8.062 18.145 -20.301 1.00 86.50 86 THR A CA 1
ATOM 665 C C . THR A 1 86 ? 6.835 17.309 -19.929 1.00 86.50 86 THR A C 1
ATOM 667 O O . THR A 1 86 ? 5.743 17.857 -19.789 1.00 86.50 86 THR A O 1
ATOM 670 N N . ASN A 1 87 ? 6.998 15.997 -19.725 1.00 82.25 87 ASN A N 1
ATOM 671 C CA . ASN A 1 87 ? 5.904 15.085 -19.393 1.00 82.25 87 ASN A CA 1
ATOM 672 C C . ASN A 1 87 ? 6.128 14.367 -18.050 1.00 82.25 87 ASN A C 1
ATOM 674 O O . ASN A 1 87 ? 6.594 13.227 -18.025 1.00 82.25 87 ASN A O 1
ATOM 678 N N . PRO A 1 88 ? 5.757 14.977 -16.913 1.00 79.44 88 PRO A N 1
ATOM 679 C CA . PRO A 1 88 ? 5.939 14.363 -15.599 1.00 79.44 88 PRO A CA 1
ATOM 680 C C . PRO A 1 88 ? 5.063 13.121 -15.363 1.00 79.44 88 PRO A C 1
ATOM 682 O O . PRO A 1 88 ? 5.321 12.385 -14.411 1.00 79.44 88 PRO A O 1
ATOM 685 N N . TYR A 1 89 ? 4.055 12.860 -16.207 1.00 80.25 89 TYR A N 1
ATOM 686 C CA . TYR A 1 89 ? 3.179 11.690 -16.083 1.00 80.25 89 TYR A CA 1
ATOM 687 C C . TYR A 1 89 ? 3.861 10.375 -16.473 1.00 80.25 89 TYR A C 1
ATOM 689 O O . TYR A 1 89 ? 3.348 9.311 -16.140 1.00 80.25 89 TYR A O 1
ATOM 697 N N . VAL A 1 90 ? 5.018 10.427 -17.144 1.00 82.19 90 VAL A N 1
ATOM 698 C CA . VAL A 1 90 ? 5.798 9.224 -17.472 1.00 82.19 90 VAL A CA 1
ATOM 699 C C . VAL A 1 90 ? 6.458 8.604 -16.236 1.00 82.19 90 VAL A C 1
ATOM 701 O O . VAL A 1 90 ? 6.765 7.418 -16.245 1.00 82.19 90 VAL A O 1
ATOM 704 N N . LEU A 1 91 ? 6.677 9.389 -15.175 1.00 84.31 91 LEU A N 1
ATOM 705 C CA . LEU A 1 91 ? 7.448 8.977 -14.006 1.00 84.31 91 LEU A CA 1
ATOM 706 C C . LEU A 1 91 ? 6.699 7.937 -13.170 1.00 84.31 91 LEU A C 1
ATOM 708 O O . LEU A 1 91 ? 5.747 8.260 -12.453 1.00 84.31 91 LEU A O 1
ATOM 712 N N . LEU A 1 92 ? 7.204 6.705 -13.179 1.00 79.38 92 LEU A N 1
ATOM 713 C CA . LEU A 1 92 ? 6.830 5.692 -12.203 1.00 79.38 92 LEU A CA 1
ATOM 714 C C . LEU A 1 92 ? 7.527 6.003 -10.877 1.00 79.38 92 LEU A C 1
ATOM 716 O O . LEU A 1 92 ? 8.736 6.227 -10.811 1.00 79.38 92 LEU A O 1
ATOM 720 N N . ARG A 1 93 ? 6.735 6.068 -9.807 1.00 71.69 93 ARG A N 1
ATOM 721 C CA . ARG A 1 93 ? 7.193 6.434 -8.464 1.00 71.69 93 ARG A CA 1
ATOM 722 C C . ARG A 1 93 ? 6.909 5.284 -7.520 1.00 71.69 93 ARG A C 1
ATOM 724 O O . ARG A 1 93 ? 5.772 4.824 -7.443 1.00 71.69 93 ARG A O 1
ATOM 731 N N . LEU A 1 94 ? 7.911 4.868 -6.752 1.00 61.97 94 LEU A N 1
ATOM 732 C CA . LEU A 1 94 ? 7.662 3.957 -5.640 1.00 61.97 94 LEU A CA 1
ATOM 733 C C . LEU A 1 94 ? 6.964 4.706 -4.510 1.00 61.97 94 LEU A C 1
ATOM 735 O O . LEU A 1 94 ? 7.259 5.889 -4.291 1.00 61.97 94 LEU A O 1
ATOM 739 N N . PRO A 1 95 ? 6.143 4.019 -3.698 1.00 53.78 95 PRO A N 1
ATOM 740 C CA . PRO A 1 95 ? 5.702 4.559 -2.415 1.00 53.78 95 PRO A CA 1
ATOM 741 C C . PRO A 1 95 ? 6.886 4.997 -1.528 1.00 53.78 95 PRO A C 1
ATOM 743 O O . PRO A 1 95 ? 6.716 5.882 -0.695 1.00 53.78 95 PRO A O 1
ATOM 746 N N . MET A 1 96 ? 8.103 4.487 -1.768 1.00 49.94 96 MET A N 1
ATOM 747 C CA . MET A 1 96 ? 9.346 4.943 -1.126 1.00 49.94 96 MET A CA 1
ATOM 748 C C . MET A 1 96 ? 9.763 6.381 -1.485 1.00 49.94 96 MET A C 1
ATOM 750 O O . MET A 1 96 ? 10.396 7.050 -0.677 1.00 49.94 96 MET A O 1
ATOM 754 N N . THR A 1 97 ? 9.376 6.890 -2.659 1.00 48.72 97 THR A N 1
ATOM 755 C CA . THR A 1 97 ? 9.654 8.277 -3.101 1.00 48.72 97 THR A CA 1
ATOM 756 C C . THR A 1 97 ? 8.552 9.271 -2.717 1.00 48.72 97 THR A C 1
ATOM 758 O O . THR A 1 97 ? 8.681 10.474 -2.938 1.00 48.72 97 THR A O 1
ATOM 761 N N . LYS A 1 98 ? 7.463 8.785 -2.105 1.00 49.06 98 LYS A N 1
ATOM 762 C CA . LYS A 1 98 ? 6.313 9.600 -1.685 1.00 49.06 98 LYS A CA 1
ATOM 763 C C . LYS A 1 98 ? 6.653 10.595 -0.574 1.00 49.06 98 LYS A C 1
ATOM 765 O O . LYS A 1 98 ? 5.967 11.607 -0.476 1.00 49.06 98 LYS A O 1
ATOM 770 N N .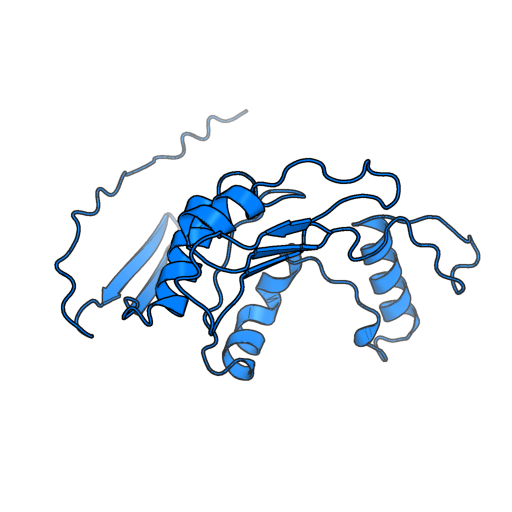 ASP A 1 99 ? 7.690 10.330 0.227 1.00 48.66 99 ASP A N 1
ATOM 771 C CA . ASP A 1 99 ? 8.081 11.196 1.353 1.00 48.66 99 ASP A CA 1
ATOM 772 C C . ASP A 1 99 ? 8.337 12.645 0.899 1.00 48.66 99 ASP A C 1
ATOM 774 O O . ASP A 1 99 ? 8.029 13.582 1.623 1.00 48.66 99 ASP A O 1
ATOM 778 N N . TYR A 1 100 ? 8.801 12.836 -0.341 1.00 50.84 100 TYR A N 1
ATOM 779 C CA . TYR A 1 100 ? 9.085 14.159 -0.900 1.00 50.84 100 TYR A CA 1
ATOM 780 C C . TYR A 1 100 ? 7.832 15.004 -1.204 1.00 50.84 100 TYR A C 1
ATOM 782 O O . TYR A 1 100 ? 7.889 16.224 -1.147 1.00 50.84 100 TYR A O 1
ATOM 790 N N . PHE A 1 101 ? 6.686 14.382 -1.504 1.00 54.19 101 PHE A N 1
ATOM 791 C CA . PHE A 1 101 ? 5.443 15.086 -1.881 1.00 54.19 101 PHE A CA 1
ATOM 792 C C . PHE A 1 101 ? 4.424 15.136 -0.739 1.00 54.19 101 PHE A C 1
ATOM 794 O O . PHE A 1 101 ? 3.226 15.317 -0.970 1.00 54.19 101 PHE A O 1
ATOM 801 N N . TRP A 1 102 ? 4.878 14.890 0.489 1.00 54.72 102 TRP A N 1
ATOM 802 C CA . TRP A 1 102 ? 4.022 14.799 1.664 1.00 54.72 102 TRP A CA 1
ATOM 803 C C . TRP A 1 102 ? 3.184 16.065 1.869 1.00 54.72 102 TRP A C 1
ATOM 805 O O . TRP A 1 102 ? 1.966 15.967 2.027 1.00 54.72 102 TRP A O 1
ATOM 815 N N . ASP A 1 103 ? 3.810 17.234 1.763 1.00 58.94 103 ASP A N 1
ATOM 816 C CA . ASP A 1 103 ? 3.147 18.523 1.973 1.00 58.94 103 ASP A CA 1
ATOM 817 C C . ASP A 1 103 ? 2.083 18.787 0.892 1.00 58.94 103 ASP A C 1
ATOM 819 O O . ASP A 1 103 ? 0.936 19.115 1.203 1.00 58.94 103 ASP A O 1
ATOM 823 N N . ASP A 1 104 ? 2.400 18.497 -0.374 1.00 62.19 104 ASP A N 1
ATOM 824 C CA . ASP A 1 104 ? 1.454 18.597 -1.493 1.00 62.19 104 ASP A CA 1
ATOM 825 C C . ASP A 1 104 ? 0.252 17.654 -1.338 1.00 62.19 104 ASP A C 1
ATOM 827 O O . ASP A 1 104 ? -0.877 17.992 -1.705 1.00 62.19 104 ASP A O 1
ATOM 831 N N . LEU A 1 105 ? 0.477 16.449 -0.809 1.00 56.97 105 LEU A N 1
ATOM 832 C CA . LEU A 1 105 ? -0.571 15.456 -0.582 1.00 56.97 105 LEU A CA 1
ATOM 833 C C . LEU A 1 105 ? -1.503 15.867 0.554 1.00 56.97 105 LEU A C 1
ATOM 835 O O . LEU A 1 105 ? -2.713 15.679 0.430 1.00 56.97 105 LEU A O 1
ATOM 839 N N . GLN A 1 106 ? -0.978 16.440 1.636 1.00 57.22 106 GLN A N 1
ATOM 840 C CA . GLN A 1 106 ? -1.811 16.962 2.720 1.00 57.22 106 GLN A CA 1
ATOM 841 C C . GLN A 1 106 ? -2.714 18.094 2.231 1.00 57.22 106 GLN A C 1
ATOM 843 O O . GLN A 1 106 ? -3.916 18.082 2.501 1.00 57.22 106 GLN A O 1
ATOM 848 N N . VAL A 1 107 ? -2.154 19.017 1.445 1.00 59.75 107 VAL A N 1
ATOM 849 C CA . VAL A 1 107 ? -2.890 20.146 0.866 1.00 59.75 107 VAL A CA 1
ATOM 850 C C . VAL A 1 107 ? -3.970 19.665 -0.108 1.00 59.75 107 VAL A C 1
ATOM 852 O O . VAL A 1 107 ? -5.116 20.099 -0.021 1.00 59.75 107 VAL A O 1
ATOM 855 N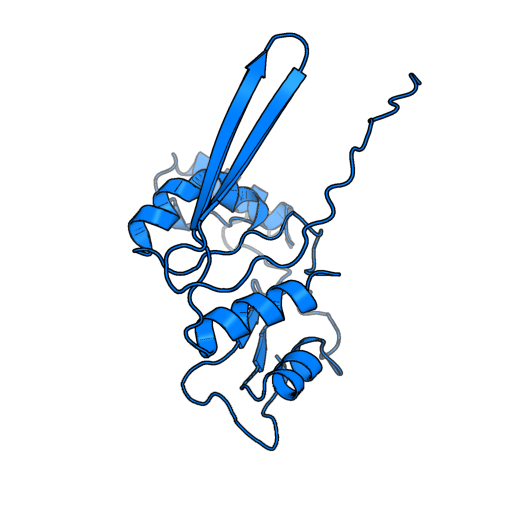 N . LYS A 1 108 ? -3.646 18.735 -1.017 1.00 56.31 108 LYS A N 1
ATOM 856 C CA . LYS A 1 108 ? -4.580 18.281 -2.066 1.00 56.31 108 LYS A CA 1
ATOM 857 C C . LYS A 1 108 ? -5.672 17.340 -1.574 1.00 56.31 108 LYS A C 1
ATOM 859 O O . LYS A 1 108 ? -6.744 17.299 -2.166 1.00 56.31 108 LYS A O 1
ATOM 864 N N . THR A 1 109 ? -5.407 16.558 -0.532 1.00 53.59 109 THR A N 1
ATOM 865 C CA . THR A 1 109 ? -6.371 15.561 -0.042 1.00 53.59 109 THR A CA 1
ATOM 866 C C . THR A 1 109 ? -7.315 16.101 1.030 1.00 53.59 109 THR A C 1
ATOM 868 O O . THR A 1 109 ? -8.163 15.349 1.513 1.00 53.59 109 THR A O 1
ATOM 871 N N . GLY A 1 110 ? -7.179 17.375 1.418 1.00 49.28 110 GLY A N 1
ATOM 872 C CA . GLY A 1 110 ? -8.094 18.044 2.347 1.00 49.28 110 GLY A CA 1
ATOM 873 C C . GLY A 1 110 ? -8.202 17.367 3.717 1.00 49.28 110 GLY A C 1
ATOM 874 O O . GLY A 1 110 ? -9.244 17.462 4.357 1.00 49.28 110 GLY A O 1
ATOM 875 N N . GLY A 1 111 ? -7.161 16.646 4.150 1.00 50.09 111 GLY A N 1
ATOM 876 C CA . GLY A 1 111 ? -7.190 15.870 5.394 1.00 50.09 111 GLY A CA 1
ATOM 877 C C . GLY A 1 111 ? -7.679 14.427 5.246 1.00 50.09 111 GLY A C 1
ATOM 878 O O . GLY A 1 111 ? -8.032 13.804 6.246 1.00 50.09 111 GLY A O 1
ATOM 879 N N . SER A 1 112 ? -7.673 13.859 4.033 1.00 48.28 112 SER A N 1
ATOM 880 C CA . SER A 1 112 ? -7.803 12.407 3.878 1.00 48.28 112 SER A CA 1
ATOM 881 C C . SER A 1 112 ? -6.740 11.730 4.736 1.00 48.28 112 SER A C 1
ATOM 883 O O . SER A 1 112 ? -5.551 12.034 4.621 1.00 48.28 112 SER A O 1
ATOM 885 N N . TYR A 1 113 ? -7.171 10.844 5.629 1.00 55.03 113 TYR A N 1
ATOM 886 C CA . TYR A 1 113 ? -6.277 10.198 6.572 1.00 55.03 113 TYR A CA 1
ATOM 887 C C . TYR A 1 113 ? -5.180 9.449 5.806 1.00 55.03 113 TYR A C 1
ATOM 889 O O . TYR A 1 113 ? -5.434 8.460 5.118 1.00 55.03 113 TYR A O 1
ATOM 897 N N . LEU A 1 114 ? -3.950 9.948 5.904 1.00 58.81 114 LEU A N 1
ATOM 898 C CA . LEU A 1 114 ? -2.793 9.392 5.222 1.00 58.81 114 LEU A CA 1
ATOM 899 C C . LEU A 1 114 ? -1.863 8.788 6.271 1.00 58.81 114 LEU A C 1
ATOM 901 O O . LEU A 1 114 ? -1.230 9.500 7.047 1.00 58.81 114 LEU A O 1
ATOM 905 N N . ARG A 1 115 ? -1.784 7.457 6.305 1.00 68.94 115 ARG A N 1
ATOM 906 C CA . ARG A 1 115 ? -0.886 6.726 7.203 1.00 68.94 115 ARG A CA 1
ATOM 907 C C . ARG A 1 115 ? 0.417 6.397 6.483 1.00 68.94 115 ARG A C 1
ATOM 909 O O . ARG A 1 115 ? 0.399 5.737 5.448 1.00 68.94 115 ARG A O 1
ATOM 916 N N . ARG A 1 116 ? 1.551 6.806 7.058 1.00 66.94 116 ARG A N 1
ATOM 917 C CA . ARG A 1 116 ? 2.877 6.361 6.611 1.00 66.94 116 ARG A CA 1
ATOM 918 C C . ARG A 1 116 ? 3.216 5.029 7.275 1.00 66.94 116 ARG A C 1
ATOM 920 O O . ARG A 1 116 ? 3.138 4.903 8.496 1.00 66.94 116 ARG A O 1
ATOM 927 N N . ILE A 1 117 ? 3.610 4.053 6.470 1.00 68.19 117 ILE A N 1
ATOM 928 C CA . ILE A 1 117 ? 4.278 2.836 6.932 1.00 68.19 117 ILE A CA 1
ATOM 929 C C . ILE A 1 117 ? 5.742 2.993 6.510 1.00 68.19 117 ILE A C 1
ATOM 931 O O . ILE A 1 117 ? 5.983 3.409 5.372 1.00 68.19 117 ILE A O 1
ATOM 935 N N . PRO A 1 118 ? 6.719 2.779 7.411 1.00 64.62 118 PRO A N 1
ATOM 936 C CA . PRO A 1 118 ? 8.126 2.808 7.025 1.00 64.62 118 PRO A CA 1
ATOM 937 C C . PRO A 1 118 ? 8.381 1.792 5.908 1.00 64.62 118 PRO A C 1
ATOM 939 O O . PRO A 1 118 ? 7.593 0.869 5.706 1.00 64.62 118 PRO A O 1
ATOM 942 N N . ASN A 1 119 ? 9.472 1.970 5.164 1.00 62.41 119 ASN A N 1
ATOM 943 C CA . ASN A 1 119 ? 9.818 1.019 4.117 1.00 62.41 119 ASN A CA 1
ATOM 944 C C . ASN A 1 119 ? 9.941 -0.392 4.716 1.00 62.41 119 ASN A C 1
ATOM 946 O O . ASN A 1 119 ? 10.722 -0.605 5.640 1.00 62.41 119 ASN A O 1
ATOM 950 N N . THR A 1 120 ? 9.146 -1.324 4.198 1.00 65.81 120 THR A N 1
ATOM 951 C CA . THR A 1 120 ? 9.066 -2.721 4.655 1.00 65.81 120 THR A CA 1
ATOM 952 C C . THR A 1 120 ? 9.671 -3.694 3.648 1.00 65.81 120 THR A C 1
ATOM 954 O O . THR A 1 120 ? 9.539 -4.904 3.796 1.00 65.81 120 THR A O 1
ATOM 957 N N . GLY A 1 121 ? 10.373 -3.167 2.640 1.00 65.75 121 GLY A N 1
ATOM 958 C CA . GLY A 1 121 ? 10.787 -3.925 1.467 1.00 65.75 121 GLY A CA 1
ATOM 959 C C . GLY A 1 121 ? 9.660 -3.990 0.435 1.00 65.75 121 GLY A C 1
ATOM 960 O O . GLY A 1 121 ? 8.822 -3.093 0.361 1.00 65.75 121 GLY A O 1
ATOM 961 N N . HIS A 1 122 ? 9.637 -5.062 -0.356 1.00 70.50 122 HIS A N 1
ATOM 962 C CA . HIS A 1 122 ? 8.710 -5.235 -1.484 1.00 70.50 122 HIS A CA 1
ATOM 963 C C . HIS A 1 122 ? 7.268 -5.609 -1.069 1.00 70.50 122 HIS A C 1
ATOM 965 O O . HIS A 1 122 ? 6.390 -5.725 -1.922 1.00 70.50 122 HIS A O 1
ATOM 971 N N . HIS A 1 123 ? 7.001 -5.775 0.236 1.00 70.75 123 HIS A N 1
ATOM 972 C CA . HIS A 1 123 ? 5.699 -6.176 0.784 1.00 70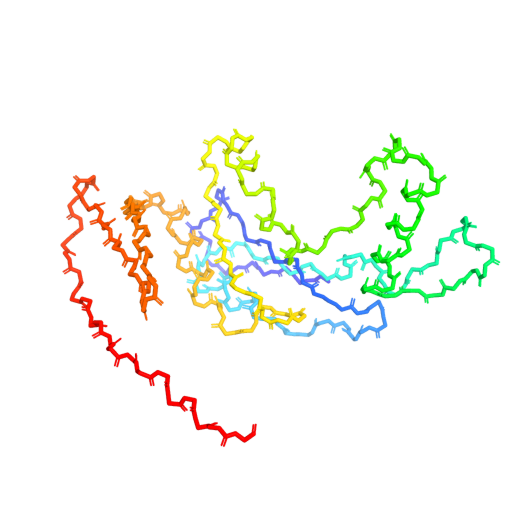.75 123 HIS A CA 1
ATOM 973 C C . HIS A 1 123 ? 5.423 -5.514 2.137 1.00 70.75 123 HIS A C 1
ATOM 975 O O . HIS A 1 123 ? 6.348 -5.207 2.884 1.00 70.75 123 HIS A O 1
ATOM 981 N N . ILE A 1 124 ? 4.145 -5.381 2.511 1.00 73.75 124 ILE A N 1
ATOM 982 C CA . ILE A 1 124 ? 3.740 -4.871 3.833 1.00 73.75 124 ILE A CA 1
ATOM 983 C C . ILE A 1 124 ? 3.733 -6.018 4.858 1.00 73.75 124 ILE A C 1
ATOM 985 O O . ILE A 1 124 ? 2.690 -6.494 5.309 1.00 73.75 124 ILE A O 1
ATOM 989 N N . GLN A 1 125 ? 4.920 -6.487 5.246 1.00 72.69 125 GLN A N 1
ATOM 990 C CA . GLN A 1 125 ? 5.061 -7.548 6.246 1.00 72.69 125 GLN A CA 1
ATOM 991 C C . GLN A 1 125 ? 5.179 -6.976 7.668 1.00 72.69 125 GLN A C 1
ATOM 993 O O . GLN A 1 125 ? 6.007 -6.110 7.928 1.00 72.69 125 GLN A O 1
ATOM 998 N N . GLY A 1 126 ? 4.357 -7.462 8.606 1.00 75.25 126 GLY A N 1
ATOM 999 C CA . GLY A 1 126 ? 4.424 -7.097 10.030 1.00 75.25 126 GLY A CA 1
ATOM 1000 C C . GLY A 1 126 ? 3.588 -5.877 10.439 1.00 75.25 126 GLY A C 1
ATOM 1001 O O . GLY A 1 126 ? 3.562 -5.518 11.613 1.00 75.25 126 GLY A O 1
ATOM 1002 N N . TYR A 1 127 ? 2.866 -5.251 9.503 1.00 77.00 127 TYR A N 1
ATOM 1003 C CA . TYR A 1 127 ? 2.059 -4.047 9.761 1.00 77.00 127 TYR A CA 1
ATOM 1004 C C . TYR A 1 127 ? 0.552 -4.276 9.609 1.00 77.00 127 TYR A C 1
ATOM 1006 O O . TYR A 1 127 ? -0.215 -3.312 9.688 1.00 77.00 127 TYR A O 1
ATOM 1014 N N . GLN A 1 128 ? 0.112 -5.529 9.447 1.00 80.25 128 GLN A N 1
ATOM 1015 C CA . GLN A 1 128 ? -1.295 -5.891 9.248 1.00 80.25 128 GLN A CA 1
ATOM 1016 C C . GLN A 1 128 ? -2.189 -5.372 10.381 1.00 80.25 128 GLN A C 1
ATOM 1018 O O . GLN A 1 128 ? -3.182 -4.698 10.116 1.00 80.25 128 GLN A O 1
ATOM 1023 N N . GLY A 1 129 ? -1.798 -5.585 11.643 1.00 81.38 129 GLY A N 1
ATOM 1024 C CA . GLY A 1 129 ? -2.562 -5.080 12.792 1.00 81.38 129 GLY A CA 1
ATOM 1025 C C . GLY A 1 129 ? -2.637 -3.551 12.821 1.00 81.38 129 GLY A C 1
ATOM 1026 O O . GLY A 1 129 ? -3.657 -2.965 13.166 1.00 81.38 129 GLY A O 1
ATOM 1027 N N . SER A 1 130 ? -1.579 -2.882 12.366 1.00 82.38 130 SER A N 1
ATOM 1028 C CA . SER A 1 130 ? -1.555 -1.427 12.241 1.00 82.38 130 SER A CA 1
ATOM 1029 C C . SER A 1 130 ? -2.526 -0.942 11.148 1.00 82.38 130 SER A C 1
ATOM 1031 O O . SER A 1 130 ? -3.330 -0.041 11.398 1.00 82.38 130 SER A O 1
ATOM 1033 N N . LEU A 1 131 ? -2.511 -1.563 9.963 1.00 84.94 131 LEU A N 1
ATOM 1034 C CA . LEU A 1 131 ? -3.457 -1.272 8.880 1.00 84.94 131 LEU A CA 1
ATOM 1035 C C . LEU A 1 131 ? -4.902 -1.476 9.333 1.00 84.94 131 LEU A C 1
ATOM 1037 O O . LEU A 1 131 ? -5.745 -0.613 9.096 1.00 84.94 131 LEU A O 1
ATOM 1041 N N . GLN A 1 132 ? -5.163 -2.573 10.042 1.00 87.44 132 GLN A N 1
ATOM 1042 C CA . GLN A 1 132 ? -6.474 -2.886 10.592 1.00 87.44 132 GLN A CA 1
ATOM 1043 C C . GLN A 1 132 ? -6.951 -1.813 11.567 1.00 87.44 132 GLN A C 1
ATOM 1045 O O . GLN A 1 132 ? -8.051 -1.295 11.395 1.00 87.44 132 GLN A O 1
ATOM 1050 N N . SER A 1 133 ? -6.130 -1.418 12.542 1.00 85.06 133 SER A N 1
ATOM 1051 C CA . SER A 1 133 ? -6.510 -0.381 13.511 1.00 85.06 133 SER A CA 1
ATOM 1052 C C . SER A 1 133 ? -6.831 0.954 12.843 1.00 85.06 133 SER A C 1
ATOM 1054 O O . SER A 1 133 ? -7.788 1.622 13.225 1.00 85.06 133 SER A O 1
ATOM 1056 N N . PHE A 1 134 ? -6.060 1.336 11.822 1.00 84.69 134 PHE A N 1
ATOM 1057 C CA . PHE A 1 134 ? -6.313 2.566 11.072 1.00 84.69 134 PHE A CA 1
ATOM 1058 C C . PHE A 1 134 ? -7.583 2.486 10.229 1.00 84.69 134 PHE A C 1
ATOM 1060 O O . PHE A 1 134 ? -8.409 3.392 10.253 1.00 84.69 134 PHE A O 1
ATOM 1067 N N . TYR A 1 135 ? -7.782 1.383 9.516 1.00 87.88 135 TYR A N 1
ATOM 1068 C CA . TYR A 1 135 ? -9.017 1.158 8.779 1.00 87.88 135 TYR A CA 1
ATOM 1069 C C . TYR A 1 135 ? -10.241 1.221 9.698 1.00 87.88 135 TYR A C 1
ATOM 1071 O O . TYR A 1 135 ? -11.199 1.936 9.404 1.00 87.88 135 TYR A O 1
ATOM 1079 N N . LEU A 1 136 ? -10.183 0.533 10.843 1.00 88.31 136 LEU A N 1
ATOM 1080 C CA . LEU A 1 136 ? -11.254 0.531 11.833 1.00 88.31 136 LEU A CA 1
ATOM 1081 C C . LEU A 1 136 ? -11.533 1.943 12.343 1.00 88.31 136 LEU A C 1
ATOM 1083 O O . LEU A 1 136 ? -12.692 2.351 12.347 1.00 88.31 136 LEU A O 1
ATOM 1087 N N . SER A 1 137 ? -10.496 2.728 12.657 1.00 84.50 137 SER A N 1
ATOM 1088 C CA . SER A 1 137 ? -10.680 4.102 13.126 1.00 84.50 137 SER A CA 1
ATOM 1089 C C . SER A 1 137 ? -11.416 4.982 12.118 1.00 84.50 137 SER A C 1
ATOM 1091 O O . SER A 1 137 ? -12.259 5.781 12.514 1.00 84.50 137 SER A O 1
ATOM 1093 N N . ILE A 1 138 ? -11.144 4.812 10.820 1.00 83.25 138 ILE A N 1
ATOM 1094 C CA . ILE A 1 138 ? -11.844 5.568 9.772 1.00 83.25 138 ILE A CA 1
ATOM 1095 C C . ILE A 1 138 ? -13.269 5.048 9.602 1.00 83.25 138 ILE A C 1
ATOM 1097 O O . ILE A 1 138 ? -14.225 5.822 9.604 1.00 83.25 138 ILE A O 1
ATOM 1101 N N . SER A 1 139 ? -13.418 3.730 9.479 1.00 86.81 139 SER A N 1
ATOM 1102 C CA . SER A 1 139 ? -14.710 3.098 9.217 1.00 86.81 139 SER A CA 1
ATOM 1103 C C . SER A 1 139 ? -15.735 3.348 10.326 1.00 86.81 139 SER A C 1
ATOM 1105 O O . SER A 1 139 ? -16.910 3.561 10.024 1.00 86.81 139 SER A O 1
ATOM 1107 N N . ASP A 1 140 ? -15.270 3.405 11.576 1.00 86.69 140 ASP A N 1
ATOM 1108 C CA . ASP A 1 140 ? -16.086 3.623 12.771 1.00 86.69 140 ASP A CA 1
ATOM 1109 C C . ASP A 1 140 ? -16.164 5.101 13.162 1.00 86.69 140 ASP A C 1
ATOM 1111 O O . ASP A 1 140 ? -16.749 5.427 14.192 1.00 86.69 140 ASP A O 1
ATOM 1115 N N . LYS A 1 141 ? -15.576 5.997 12.354 1.00 81.31 141 LYS A N 1
ATOM 1116 C CA . LYS A 1 141 ? -15.528 7.445 12.604 1.00 81.31 141 LYS A CA 1
ATOM 1117 C C . LYS A 1 141 ? -15.002 7.771 14.005 1.00 81.31 141 LYS A C 1
ATOM 1119 O O . LYS A 1 141 ? -15.509 8.668 14.677 1.00 81.31 141 LYS A O 1
ATOM 1124 N N . GLN A 1 142 ? -14.000 7.015 14.452 1.00 77.81 142 GLN A N 1
ATOM 1125 C CA . GLN A 1 142 ? -13.356 7.252 15.736 1.00 77.81 142 GLN A CA 1
ATOM 1126 C C . GLN A 1 142 ? -12.713 8.634 15.728 1.00 77.81 142 GLN A C 1
ATOM 1128 O O . GLN A 1 142 ? -12.121 9.058 14.732 1.00 77.81 142 GLN A O 1
ATOM 1133 N N . ILE A 1 143 ? -12.795 9.323 16.862 1.00 71.56 143 ILE A N 1
ATOM 1134 C CA . ILE A 1 143 ? -12.049 10.561 17.047 1.00 71.56 143 ILE A CA 1
ATOM 1135 C C . ILE A 1 143 ? -10.574 10.179 17.147 1.00 71.56 143 ILE A C 1
ATOM 1137 O O . ILE A 1 143 ? -10.157 9.497 18.084 1.00 71.56 143 ILE A O 1
ATOM 1141 N N . LEU A 1 144 ? -9.790 10.579 16.146 1.00 68.06 144 LEU A N 1
ATOM 1142 C CA . LEU A 1 144 ? -8.353 10.361 16.169 1.00 68.06 144 LEU A CA 1
ATOM 1143 C C . LEU A 1 144 ? -7.681 11.416 17.052 1.00 68.06 144 LEU A C 1
ATOM 1145 O O . LEU A 1 144 ? -8.021 12.597 16.947 1.00 68.06 144 LEU A O 1
ATOM 1149 N N . PRO A 1 145 ? -6.707 11.021 17.888 1.00 65.25 145 PRO A N 1
ATOM 1150 C CA . PRO A 1 145 ? -5.911 11.985 18.630 1.00 65.25 145 PRO A CA 1
ATOM 1151 C C . PRO A 1 145 ? -5.140 12.881 17.660 1.00 65.25 145 PRO A C 1
ATOM 1153 O O . PRO A 1 145 ? -4.669 12.422 16.613 1.00 65.25 145 PRO A O 1
ATOM 1156 N N . SER A 1 146 ? -4.990 14.158 18.013 1.00 64.06 146 SER A N 1
ATOM 1157 C CA . SER A 1 146 ? -4.127 15.048 17.240 1.00 64.06 146 SER A CA 1
ATOM 1158 C C . SER A 1 146 ? -2.691 14.926 17.739 1.00 64.06 146 SER A C 1
ATOM 1160 O O . SER A 1 146 ? -2.438 14.882 18.944 1.00 64.06 146 SER A O 1
ATOM 1162 N N . PHE A 1 147 ? -1.748 14.836 16.805 1.00 61.78 147 PHE A N 1
ATOM 1163 C CA . PHE A 1 147 ? -0.326 14.746 17.108 1.00 61.78 147 PHE A CA 1
ATOM 1164 C C . PHE A 1 147 ? 0.348 16.046 16.690 1.00 61.78 147 PHE A C 1
ATOM 1166 O O . PHE A 1 147 ? 0.233 16.471 15.541 1.00 61.78 147 PHE A O 1
ATOM 1173 N N . LYS A 1 148 ? 1.084 16.662 17.611 1.00 60.25 148 LYS A N 1
ATOM 1174 C CA . LYS A 1 148 ? 2.037 17.731 17.309 1.00 60.25 148 LYS A CA 1
ATOM 1175 C C . LYS A 1 148 ? 3.408 17.257 17.726 1.00 60.25 148 LYS A C 1
ATOM 1177 O O . LYS A 1 148 ? 3.551 16.740 18.825 1.00 60.25 148 LYS A O 1
ATOM 1182 N N . TRP A 1 149 ? 4.417 17.442 16.891 1.00 55.50 149 TRP A N 1
ATOM 1183 C CA . TRP A 1 149 ? 5.788 17.186 17.308 1.00 55.50 149 TRP A CA 1
ATOM 1184 C C . TRP A 1 149 ? 6.672 18.393 17.056 1.00 55.50 149 TRP A C 1
ATOM 1186 O O . TRP A 1 149 ? 6.552 19.066 16.034 1.00 55.50 149 TRP A O 1
ATOM 1196 N N . THR A 1 150 ? 7.584 18.648 17.985 1.00 63.22 150 THR A N 1
ATOM 1197 C CA . THR A 1 150 ? 8.682 19.590 17.791 1.00 63.22 150 THR A CA 1
ATOM 1198 C C . THR A 1 150 ? 9.992 18.824 17.782 1.00 63.22 150 THR A C 1
ATOM 1200 O O . THR A 1 150 ? 10.232 17.936 18.601 1.00 63.22 150 THR A O 1
ATOM 1203 N N . ARG A 1 151 ? 10.837 19.141 16.804 1.00 60.12 151 ARG A N 1
ATOM 1204 C CA . ARG A 1 151 ? 12.181 18.582 16.692 1.00 60.12 151 ARG A CA 1
ATOM 1205 C C . ARG A 1 151 ? 13.164 19.621 17.214 1.00 60.12 151 ARG A C 1
ATOM 1207 O O . ARG A 1 151 ? 13.224 20.722 16.680 1.00 60.12 151 ARG A O 1
ATOM 1214 N N . ILE A 1 152 ? 13.927 19.261 18.236 1.00 75.19 152 ILE A N 1
ATOM 1215 C CA . ILE A 1 152 ? 14.993 20.082 18.810 1.00 75.19 152 ILE A CA 1
ATOM 1216 C C . ILE A 1 152 ? 16.301 19.379 18.467 1.00 75.19 152 ILE A C 1
ATOM 1218 O O . ILE A 1 152 ? 16.491 18.230 18.841 1.00 75.19 152 ILE A O 1
ATOM 1222 N N . ILE A 1 153 ? 17.192 20.024 17.724 1.00 70.12 153 ILE A N 1
ATOM 1223 C CA . ILE A 1 153 ? 18.492 19.449 17.358 1.00 70.12 153 ILE A CA 1
ATOM 1224 C C . ILE A 1 153 ? 19.573 20.376 17.893 1.00 70.12 153 ILE A C 1
ATOM 1226 O O . ILE A 1 153 ? 19.492 21.585 17.689 1.00 70.12 153 ILE A O 1
ATOM 1230 N N . ASN A 1 154 ? 20.581 19.813 18.551 1.00 76.12 154 ASN A N 1
ATOM 1231 C CA . ASN A 1 154 ? 21.838 20.490 18.848 1.00 76.12 154 ASN A CA 1
ATOM 1232 C C . ASN A 1 154 ? 23.023 19.643 18.357 1.00 76.12 154 ASN A C 1
ATOM 1234 O O . ASN A 1 154 ? 22.832 18.546 17.831 1.00 76.12 154 ASN A O 1
ATOM 1238 N N . GLU A 1 155 ? 24.243 20.150 18.535 1.00 79.56 155 GLU A N 1
ATOM 1239 C CA . GLU A 1 155 ? 25.477 19.507 18.053 1.00 79.56 155 GLU A CA 1
ATOM 1240 C C . GLU A 1 155 ? 25.713 18.098 18.619 1.00 79.56 155 GLU A C 1
ATOM 1242 O O . GLU A 1 155 ? 26.422 17.299 18.016 1.00 79.56 155 GLU A O 1
ATOM 1247 N N . THR A 1 156 ? 25.113 17.772 19.765 1.00 77.00 156 THR A N 1
ATOM 1248 C CA . THR A 1 156 ? 25.351 16.509 20.475 1.00 77.00 156 THR A CA 1
ATOM 1249 C C . THR A 1 156 ? 24.173 15.540 20.391 1.00 77.00 156 THR A C 1
ATOM 1251 O O . THR A 1 156 ? 24.383 14.331 20.444 1.00 77.00 156 THR A O 1
ATOM 1254 N N . HIS A 1 157 ? 22.935 16.038 20.270 1.00 65.06 157 HIS A N 1
ATOM 1255 C CA . HIS A 1 157 ? 21.720 15.223 20.321 1.00 65.06 157 HIS A CA 1
ATOM 1256 C C . HIS A 1 157 ? 20.540 15.869 19.577 1.00 65.06 157 HIS A C 1
ATOM 1258 O O . HIS A 1 157 ? 20.405 17.090 19.498 1.00 65.06 157 HIS A O 1
ATOM 1264 N N . GLY A 1 158 ? 19.623 15.022 19.102 1.00 62.66 158 GLY A N 1
ATOM 1265 C CA . GLY A 1 158 ? 18.284 15.413 18.664 1.00 62.66 158 GLY A CA 1
ATOM 1266 C C . GLY A 1 158 ? 17.218 14.920 19.643 1.00 62.66 158 GLY A C 1
ATOM 1267 O O . GLY A 1 158 ? 17.276 13.785 20.108 1.00 62.66 158 GLY A O 1
ATOM 1268 N N . GLN A 1 159 ? 16.229 15.756 19.937 1.00 67.00 159 GLN A N 1
ATOM 1269 C CA . GLN A 1 159 ? 15.021 15.427 20.683 1.00 67.00 159 GLN A CA 1
ATOM 1270 C C . GLN A 1 159 ? 13.799 15.620 19.783 1.00 67.00 159 GLN A C 1
ATOM 1272 O O . GLN A 1 159 ? 13.725 16.567 18.999 1.00 67.00 159 GLN A O 1
ATOM 1277 N N . ILE A 1 160 ? 12.829 14.719 19.904 1.00 56.00 160 ILE A N 1
ATOM 1278 C CA . ILE A 1 160 ? 11.501 14.868 19.308 1.00 56.00 160 ILE A CA 1
ATOM 1279 C C . ILE A 1 160 ? 10.513 14.896 20.469 1.00 56.00 160 ILE A C 1
ATOM 1281 O O . ILE A 1 160 ? 10.356 13.896 21.166 1.00 56.00 160 ILE A O 1
ATOM 1285 N N . LEU A 1 161 ? 9.864 16.036 20.690 1.00 62.31 161 LEU A N 1
ATOM 1286 C CA . LEU A 1 161 ? 8.787 16.166 21.664 1.00 62.31 161 LEU A CA 1
ATOM 1287 C C . LEU A 1 161 ? 7.460 15.969 20.938 1.00 62.31 161 LEU A C 1
ATOM 1289 O O . LEU A 1 161 ? 7.048 16.841 20.183 1.00 62.31 161 LEU A O 1
ATOM 1293 N N . GLY A 1 162 ? 6.804 14.831 21.159 1.00 61.78 162 GLY A N 1
ATOM 1294 C CA . GLY A 1 162 ? 5.451 14.564 20.674 1.00 61.78 162 GLY A CA 1
ATOM 1295 C C . GLY A 1 162 ? 4.403 14.931 21.725 1.00 61.78 162 GLY A C 1
ATOM 1296 O O . GLY A 1 162 ? 4.421 14.394 22.828 1.00 61.78 162 GLY A O 1
ATOM 1297 N N . ILE A 1 163 ? 3.478 15.819 21.381 1.00 63.97 163 ILE A N 1
ATOM 1298 C CA . ILE A 1 163 ? 2.266 16.125 22.137 1.00 63.97 163 ILE A CA 1
ATOM 1299 C C . ILE A 1 163 ? 1.115 15.389 21.460 1.00 63.97 163 ILE A C 1
ATOM 1301 O O . ILE A 1 163 ? 0.824 15.620 20.284 1.00 63.97 163 ILE A O 1
ATOM 1305 N N . VAL A 1 164 ? 0.471 14.503 22.214 1.00 64.50 164 VAL A N 1
ATOM 1306 C CA . VAL A 1 164 ? -0.769 13.846 21.805 1.00 64.50 164 VAL A CA 1
ATOM 1307 C C . VAL A 1 164 ? -1.907 14.547 22.523 1.00 64.50 164 VAL A C 1
ATOM 1309 O O . VAL A 1 164 ? -1.991 14.503 23.749 1.00 64.50 164 VAL A O 1
ATOM 1312 N N . ASP A 1 165 ? -2.755 15.226 21.765 1.00 63.19 165 ASP A N 1
ATOM 1313 C CA . ASP A 1 165 ? -3.913 15.913 22.309 1.00 63.19 165 ASP A CA 1
ATOM 1314 C C . ASP A 1 165 ? -5.159 15.030 22.163 1.00 63.19 165 ASP A C 1
ATOM 1316 O O . ASP A 1 165 ? -5.639 14.766 21.055 1.00 63.19 165 ASP A O 1
ATOM 1320 N N . PHE A 1 166 ? -5.655 14.571 23.312 1.00 60.41 166 PHE A N 1
ATOM 1321 C CA . PHE A 1 166 ? -6.880 13.784 23.475 1.00 60.41 166 PHE A CA 1
ATOM 1322 C C . PHE A 1 166 ? -8.092 14.651 23.872 1.00 60.41 166 PHE A C 1
ATOM 1324 O O . PHE A 1 166 ? -9.172 14.122 24.144 1.00 60.41 166 PHE A O 1
ATOM 1331 N N . SER A 1 167 ? -7.933 15.979 23.959 1.00 55.62 167 SER A N 1
ATOM 1332 C CA . SER A 1 167 ? -8.979 16.899 24.430 1.00 55.62 167 SER A CA 1
ATOM 1333 C C . SER A 1 167 ? -10.178 16.991 23.484 1.00 55.62 167 SER A C 1
ATOM 1335 O O . SER A 1 167 ? -11.288 17.291 23.927 1.00 55.62 167 SER A O 1
ATOM 1337 N N . VAL A 1 168 ? -10.009 16.615 22.214 1.00 54.16 168 VAL A N 1
ATOM 1338 C CA . VAL A 1 168 ? -11.133 16.320 21.322 1.00 54.16 168 VAL A CA 1
ATOM 1339 C C . VAL A 1 168 ? -11.687 14.939 21.707 1.00 54.16 168 VAL A C 1
ATOM 1341 O O . VAL A 1 168 ? -11.153 13.911 21.307 1.00 54.16 168 VAL A O 1
ATOM 1344 N N . GLY A 1 169 ? -12.742 14.898 22.528 1.00 55.84 169 GLY A N 1
ATOM 1345 C CA . GLY A 1 169 ? -13.536 13.683 22.782 1.00 55.84 169 GLY A CA 1
ATOM 1346 C C . GLY A 1 169 ? -13.160 12.786 23.976 1.00 55.84 169 GLY A C 1
ATOM 1347 O O . GLY A 1 169 ? -13.802 11.756 24.145 1.00 55.84 169 GLY A O 1
ATOM 1348 N N . GLN A 1 170 ? -12.183 13.148 24.820 1.00 55.41 170 GLN A N 1
ATOM 1349 C CA . GLN A 1 170 ? -11.864 12.475 26.103 1.00 55.41 170 GLN A CA 1
ATOM 1350 C C . GLN A 1 170 ? -11.725 10.923 26.076 1.00 55.41 170 GLN A C 1
ATOM 1352 O O . GLN A 1 170 ? -12.288 10.244 26.943 1.00 55.41 170 GLN A O 1
ATOM 1357 N N . PRO A 1 171 ? -10.939 10.295 25.179 1.00 54.25 171 PRO A N 1
ATOM 1358 C CA . PRO A 1 171 ? -10.430 8.958 25.470 1.00 54.25 171 PRO A CA 1
ATOM 1359 C C . PRO A 1 171 ? -9.426 9.057 26.631 1.00 54.25 171 PRO A C 1
ATOM 1361 O O . PRO A 1 171 ? -8.437 9.785 26.541 1.00 54.25 171 PRO A O 1
ATOM 1364 N N . LYS A 1 172 ? -9.672 8.343 27.739 1.00 50.38 172 LYS A N 1
ATOM 1365 C CA . LYS A 1 172 ? -8.722 8.266 28.864 1.00 50.38 172 LYS A CA 1
ATOM 1366 C C . LYS A 1 172 ? -7.344 7.803 28.355 1.00 50.38 172 LYS A C 1
ATOM 1368 O O . LYS A 1 172 ? -7.306 6.876 27.543 1.00 50.38 172 LYS A O 1
ATOM 1373 N N . PRO A 1 173 ? -6.227 8.381 28.840 1.00 51.69 173 PRO A N 1
ATOM 1374 C CA . PRO A 1 173 ? -4.894 7.942 28.450 1.00 51.69 173 PRO A CA 1
ATOM 1375 C C . PRO A 1 173 ? -4.724 6.448 28.727 1.00 51.69 173 PRO A C 1
ATOM 1377 O O . PRO A 1 173 ? -4.958 5.978 29.841 1.00 51.69 173 PRO A O 1
ATOM 1380 N N . ILE A 1 174 ? -4.305 5.706 27.709 1.00 52.22 174 ILE A N 1
ATOM 1381 C CA . ILE A 1 174 ? -3.771 4.359 27.882 1.00 52.22 174 ILE A CA 1
ATOM 1382 C C . ILE A 1 174 ? -2.326 4.563 28.333 1.00 52.22 174 ILE A C 1
ATOM 1384 O O . ILE A 1 174 ? -1.613 5.344 27.704 1.00 52.22 174 ILE A O 1
ATOM 1388 N N . ASN A 1 175 ? -1.899 3.931 29.427 1.00 48.53 175 ASN A N 1
ATOM 1389 C CA . ASN A 1 175 ? -0.514 4.022 29.893 1.00 48.53 175 ASN A CA 1
ATOM 1390 C C . ASN A 1 175 ? 0.449 3.746 28.728 1.00 48.53 175 ASN A C 1
ATOM 1392 O O . ASN A 1 175 ? 0.464 2.643 28.184 1.00 48.53 175 ASN A O 1
ATOM 1396 N N . VAL A 1 176 ? 1.242 4.748 28.343 1.00 46.09 176 VAL A N 1
ATOM 1397 C CA . VAL A 1 176 ? 2.270 4.598 27.312 1.00 46.09 176 VAL A CA 1
ATOM 1398 C C . VAL A 1 176 ? 3.588 4.303 28.013 1.00 46.09 176 VAL A C 1
ATOM 1400 O O . VAL A 1 176 ? 4.176 5.175 28.648 1.00 46.09 176 VAL A O 1
ATOM 1403 N N . THR A 1 177 ? 4.060 3.065 27.901 1.00 50.38 177 THR A N 1
ATOM 1404 C CA . THR A 1 177 ? 5.409 2.696 28.335 1.00 50.38 177 THR A CA 1
ATOM 1405 C C . THR A 1 177 ? 6.401 3.141 27.263 1.00 50.38 177 THR A C 1
ATOM 1407 O O . THR A 1 177 ? 6.493 2.533 26.198 1.00 50.38 177 THR A O 1
ATOM 1410 N N . ALA A 1 178 ? 7.126 4.229 27.523 1.00 42.25 178 ALA A N 1
ATOM 1411 C CA . ALA A 1 178 ? 8.233 4.658 26.677 1.00 42.25 178 ALA A CA 1
ATOM 1412 C C . ALA A 1 178 ? 9.517 3.927 27.095 1.00 42.25 178 ALA A C 1
ATOM 1414 O O . ALA A 1 178 ? 9.873 3.913 28.273 1.00 42.25 178 ALA A O 1
ATOM 1415 N N . TYR A 1 179 ? 10.220 3.338 26.129 1.00 48.91 179 TYR A N 1
ATOM 1416 C CA . TYR A 1 179 ? 11.511 2.691 26.353 1.00 48.91 179 TYR A CA 1
ATOM 1417 C C . TYR A 1 179 ? 12.633 3.609 25.871 1.00 48.91 179 TYR A C 1
ATOM 1419 O O . TYR A 1 179 ? 12.618 4.081 24.735 1.00 48.91 179 TYR A O 1
ATOM 1427 N N . GLN A 1 180 ? 13.618 3.855 26.732 1.00 51.31 180 GLN A N 1
ATOM 1428 C CA . GLN A 1 180 ? 14.840 4.556 26.358 1.00 51.31 180 GLN A CA 1
ATOM 1429 C C . GLN A 1 180 ? 15.808 3.548 25.728 1.00 51.31 180 GLN A C 1
ATOM 1431 O O . GLN A 1 180 ? 16.290 2.643 26.405 1.00 51.31 180 GLN A O 1
ATOM 1436 N N . ALA A 1 181 ? 16.092 3.694 24.434 1.00 46.38 181 ALA A N 1
ATOM 1437 C CA . ALA A 1 181 ? 17.119 2.911 23.752 1.00 46.38 181 ALA A CA 1
ATOM 1438 C C . ALA A 1 181 ? 18.400 3.742 23.600 1.00 46.38 181 ALA A C 1
ATOM 1440 O O . ALA A 1 181 ? 18.347 4.932 23.286 1.00 46.38 181 ALA A O 1
ATOM 1441 N N . ARG A 1 182 ? 19.558 3.110 23.806 1.00 47.12 182 ARG A N 1
ATOM 1442 C CA . ARG A 1 182 ? 20.876 3.683 23.512 1.00 47.12 182 ARG A CA 1
ATOM 1443 C C . ARG A 1 182 ? 21.467 2.894 22.350 1.00 47.12 182 ARG A C 1
ATOM 1445 O O . ARG A 1 182 ? 21.650 1.686 22.476 1.00 47.12 182 ARG A O 1
ATOM 1452 N N . SER A 1 183 ? 21.754 3.553 21.232 1.00 43.38 183 SER A N 1
ATOM 1453 C CA . SER A 1 183 ? 22.495 2.919 20.142 1.00 43.38 183 SER A CA 1
ATOM 1454 C C . SER A 1 183 ? 23.931 2.699 20.603 1.00 43.38 183 SER A C 1
ATOM 1456 O O . SER A 1 183 ? 24.686 3.653 20.767 1.00 43.38 183 SER A O 1
ATOM 1458 N N . VAL A 1 184 ? 24.304 1.444 20.843 1.00 49.31 184 VAL A N 1
ATOM 1459 C CA . VAL A 1 184 ? 25.698 1.064 21.080 1.00 49.31 184 VAL A CA 1
ATOM 1460 C C . VAL A 1 184 ? 26.314 0.786 19.713 1.00 49.31 184 VAL A C 1
ATOM 1462 O O . VAL A 1 184 ? 26.439 -0.360 19.295 1.00 49.31 184 VAL A O 1
ATOM 1465 N N . THR A 1 185 ? 26.636 1.835 18.957 1.00 48.12 185 THR A N 1
ATOM 1466 C CA . THR A 1 185 ? 27.512 1.670 17.793 1.00 48.12 185 THR A CA 1
ATOM 1467 C C . THR A 1 185 ? 28.910 1.371 18.316 1.00 48.12 185 THR A C 1
ATOM 1469 O O . THR A 1 185 ? 29.667 2.278 18.656 1.00 48.12 185 THR A O 1
ATOM 1472 N N . GLY A 1 186 ? 29.222 0.081 18.433 1.00 44.16 186 GLY A N 1
ATOM 1473 C CA . GLY A 1 186 ? 30.597 -0.387 18.470 1.00 44.16 186 GLY A CA 1
ATOM 1474 C C . GLY A 1 186 ? 31.220 -0.126 17.106 1.00 44.16 186 GLY A C 1
ATOM 1475 O O . GLY A 1 186 ? 30.679 -0.540 16.083 1.00 44.16 186 GLY A O 1
ATOM 1476 N N . THR A 1 187 ? 32.332 0.593 17.102 1.00 41.50 187 THR A N 1
ATOM 1477 C CA . THR A 1 187 ? 33.244 0.687 15.969 1.00 41.50 187 THR A CA 1
ATOM 1478 C C . THR A 1 187 ? 33.603 -0.711 15.460 1.00 41.50 187 THR A C 1
ATOM 1480 O O . THR A 1 187 ? 34.109 -1.544 16.215 1.00 41.50 187 THR A O 1
ATOM 1483 N N . LYS A 1 188 ? 33.375 -0.948 14.169 1.00 37.06 188 LYS A N 1
ATOM 1484 C CA . LYS A 1 188 ? 34.224 -1.790 13.327 1.00 37.06 188 LYS A CA 1
ATOM 1485 C C . LYS A 1 188 ? 34.391 -1.103 11.985 1.00 37.06 188 LYS A C 1
ATOM 1487 O O . LYS A 1 188 ? 33.366 -0.600 11.476 1.00 37.06 188 LYS A O 1
#

Secondary structure (DSSP, 8-state):
-EEE--SS-SEEEEEEEEE----TTSPPP---HHHHHHHHHTEEEEEE--SS-SSEE-TT-TT--EE-HHHHHHHHHHHHHHTTT--GGG----GGGGGGGHHHHHHHTTT---------SSS--S-HHHHHHHHHHHHTT--PPEEEEEEEE-SS-EEEEEEEE-TTT-PPPP--------------

Radius of gyration: 21.37 Å; chains: 1; bounding box: 56×40×59 Å

pLDDT: mean 73.44, std 15.05, range [37.06, 93.19]

Sequence (188 aa):
MIITVPRILRRSHIAFMLIEGGLNTDPIPTSSSVTDFGVSTGSVAVELRQIPNEPIRFMADPAQKSRTEDALIAWTWMTFIEQNGTNPYVLLRLPMTKDYFWDDLQVKTGGSYLRRIPNTGHHIQGYQGSLQSFYLSISDKQILPSFKWTRIINETHGQILGIVDFSVGQPKPINVTAYQARSVTGTK